Protein AF-A0A965ZBP6-F1 (afdb_monomer_lite)

Foldseek 3Di:
DPDDWKKKKWKDFPRHTDDIDMQPWDKDAQQAFTWMKIKIFIPPPDFAKKKKAKWKAAQWAAFFDPVFVKDWDAFFQDAPPNNPDTQLFIWIFGAFQTFGWGRAWFFWADFDADQAQGTKTWTDHPPHQKIKIWGQFPFAPDDHGDTDGTGDGGGTWHQGHPSPPPHTTIGIWIAGPVGTDTCCRNHPRDRDQPDFPDDPCVLPPDDDPDPPDAGDWDDDPRRITIDGDPRRDMHMDTDNDRSRIMIIIHMDGD

Structure (mmCIF, N/CA/C/O backbone):
data_AF-A0A965ZBP6-F1
#
_entry.id   AF-A0A965ZBP6-F1
#
loop_
_atom_site.group_PDB
_atom_site.id
_atom_site.type_symbol
_atom_site.label_atom_id
_atom_site.label_alt_id
_atom_site.label_comp_id
_atom_site.label_asym_id
_atom_site.label_entity_id
_atom_site.label_seq_id
_atom_site.pdbx_PDB_ins_code
_atom_site.Cartn_x
_atom_site.Cartn_y
_atom_site.Cartn_z
_atom_site.occupancy
_atom_site.B_iso_or_equiv
_atom_site.auth_seq_id
_atom_site.auth_comp_id
_atom_site.auth_asym_id
_atom_site.auth_atom_id
_atom_site.pdbx_PDB_model_num
ATOM 1 N N . MET A 1 1 ? 8.174 -2.979 -45.146 1.00 43.62 1 MET A N 1
ATOM 2 C CA . MET A 1 1 ? 7.601 -3.013 -43.786 1.00 43.62 1 MET A CA 1
ATOM 3 C C . MET A 1 1 ? 8.765 -3.275 -42.853 1.00 43.62 1 MET A C 1
ATOM 5 O O . MET A 1 1 ? 9.574 -4.114 -43.247 1.00 43.62 1 MET A O 1
ATOM 9 N N . PRO A 1 2 ? 8.932 -2.536 -41.744 1.00 53.97 2 PRO A N 1
ATOM 10 C CA . PRO A 1 2 ? 9.947 -2.898 -40.760 1.00 53.97 2 PRO A CA 1
ATOM 11 C C . PRO A 1 2 ? 9.702 -4.350 -40.337 1.00 53.97 2 PRO A C 1
ATOM 13 O O . PRO A 1 2 ? 8.554 -4.774 -40.182 1.00 53.97 2 PRO A O 1
ATOM 16 N N . GLN A 1 3 ? 10.769 -5.141 -40.320 1.00 57.81 3 GLN A N 1
ATOM 17 C CA . GLN A 1 3 ? 10.710 -6.545 -39.948 1.00 57.81 3 GLN A CA 1
ATOM 18 C C . GLN A 1 3 ? 10.501 -6.605 -38.437 1.00 57.81 3 GLN A C 1
ATOM 20 O O . GLN A 1 3 ? 11.247 -5.980 -37.693 1.00 57.81 3 GLN A O 1
ATOM 25 N N . GLN A 1 4 ? 9.443 -7.282 -38.001 1.00 67.31 4 GLN A N 1
ATOM 26 C CA . GLN A 1 4 ? 9.150 -7.446 -36.584 1.00 67.31 4 GLN A CA 1
ATOM 27 C C . GLN A 1 4 ? 10.119 -8.491 -36.024 1.00 67.31 4 GLN A C 1
ATOM 29 O O . GLN A 1 4 ? 10.132 -9.614 -36.529 1.00 67.31 4 GLN A O 1
ATOM 34 N N . PHE A 1 5 ? 10.924 -8.108 -35.033 1.00 71.62 5 PHE A N 1
ATOM 35 C CA . PHE A 1 5 ? 11.916 -8.970 -34.392 1.00 71.62 5 PHE A CA 1
ATOM 36 C C . PHE A 1 5 ? 11.605 -9.135 -32.902 1.00 71.62 5 PHE A C 1
ATOM 38 O O . PHE A 1 5 ? 10.928 -8.299 -32.299 1.00 71.62 5 PHE A O 1
ATOM 45 N N . THR A 1 6 ? 12.047 -10.241 -32.307 1.00 80.75 6 THR A N 1
ATOM 46 C CA . THR A 1 6 ? 11.854 -10.500 -30.870 1.00 80.75 6 THR A CA 1
ATOM 47 C C . THR A 1 6 ? 12.976 -9.872 -30.048 1.00 80.75 6 THR A C 1
ATOM 49 O O . THR A 1 6 ? 14.149 -10.030 -30.377 1.00 80.75 6 THR A O 1
ATOM 52 N N . ILE A 1 7 ? 12.619 -9.220 -28.939 1.00 78.69 7 ILE A N 1
ATOM 53 C CA . ILE A 1 7 ? 13.547 -8.800 -27.882 1.00 78.69 7 ILE A CA 1
ATOM 54 C C . ILE A 1 7 ? 13.440 -9.772 -26.711 1.00 78.69 7 ILE A C 1
ATOM 56 O O . ILE A 1 7 ? 12.357 -9.986 -26.176 1.00 78.69 7 ILE A O 1
ATOM 60 N N . TYR A 1 8 ? 14.567 -10.321 -26.279 1.00 82.88 8 TYR A N 1
ATOM 61 C CA . TYR A 1 8 ? 14.711 -11.033 -25.017 1.00 82.88 8 TYR A CA 1
ATOM 62 C C . TYR A 1 8 ? 15.096 -10.048 -23.917 1.00 82.88 8 TYR A C 1
ATOM 64 O O . TYR A 1 8 ? 16.043 -9.272 -24.064 1.00 82.88 8 TYR A O 1
ATOM 72 N N . ALA A 1 9 ? 14.364 -10.087 -22.810 1.00 82.75 9 ALA A N 1
ATOM 73 C CA . ALA A 1 9 ? 14.577 -9.242 -21.651 1.00 82.75 9 ALA A CA 1
ATOM 74 C C . ALA A 1 9 ? 14.965 -10.077 -20.435 1.00 82.75 9 ALA A C 1
ATOM 76 O O . ALA A 1 9 ? 14.264 -11.012 -20.070 1.00 82.75 9 ALA A O 1
ATOM 77 N N . ASP A 1 10 ? 16.047 -9.703 -19.763 1.00 82.75 10 ASP A N 1
ATOM 78 C CA . ASP A 1 10 ? 16.498 -10.338 -18.531 1.00 82.75 10 ASP A CA 1
ATOM 79 C C . ASP A 1 10 ? 16.693 -9.291 -17.445 1.00 82.75 10 ASP A C 1
ATOM 81 O O . ASP A 1 10 ? 17.405 -8.308 -17.633 1.00 82.75 10 ASP A O 1
ATOM 85 N N . LEU A 1 11 ? 16.113 -9.503 -16.274 1.00 83.25 11 LEU A N 1
ATOM 86 C CA . LEU A 1 11 ? 16.337 -8.651 -15.117 1.00 83.25 11 LEU A CA 1
ATOM 87 C C . LEU A 1 11 ? 17.316 -9.338 -14.169 1.00 83.25 11 LEU A C 1
ATOM 89 O O . LEU A 1 11 ? 17.161 -10.512 -13.828 1.00 83.25 11 LEU A O 1
ATOM 93 N N . PHE A 1 12 ? 18.298 -8.582 -13.702 1.00 80.88 12 PHE A N 1
ATOM 94 C CA . PHE A 1 12 ? 19.280 -8.998 -12.714 1.00 80.88 12 PHE A CA 1
ATOM 95 C C . PHE A 1 12 ? 19.126 -8.159 -11.448 1.00 80.88 12 PHE A C 1
ATOM 97 O O . PHE A 1 12 ? 18.835 -6.967 -11.525 1.00 80.88 12 PHE A O 1
ATOM 104 N N . MET A 1 13 ? 19.380 -8.768 -10.293 1.00 79.62 13 MET A N 1
ATOM 105 C CA . MET A 1 13 ? 19.520 -8.092 -9.004 1.00 79.62 13 MET A CA 1
ATOM 106 C C . MET A 1 13 ? 20.882 -8.454 -8.417 1.00 79.62 13 MET A C 1
ATOM 108 O O . MET A 1 13 ? 21.192 -9.638 -8.266 1.00 79.62 13 MET A O 1
ATOM 112 N N . ASP A 1 14 ? 21.705 -7.446 -8.128 1.00 75.31 14 ASP A N 1
ATOM 113 C CA . ASP A 1 14 ? 23.054 -7.601 -7.564 1.00 75.31 14 ASP A CA 1
ATOM 114 C C . ASP A 1 14 ? 23.906 -8.649 -8.318 1.00 75.31 14 ASP A C 1
ATOM 116 O O . ASP A 1 14 ? 24.617 -9.466 -7.733 1.00 75.31 14 ASP A O 1
ATOM 120 N N . GLY A 1 15 ? 23.796 -8.651 -9.653 1.00 72.56 15 GLY A N 1
ATOM 121 C CA . GLY A 1 15 ? 24.537 -9.543 -10.553 1.00 72.56 15 GLY A CA 1
ATOM 122 C C . GLY A 1 15 ? 23.927 -10.933 -10.767 1.00 72.56 15 GLY A C 1
ATOM 123 O O . GLY A 1 15 ? 24.454 -11.699 -11.571 1.00 72.56 15 GLY A O 1
ATOM 124 N N . SER A 1 16 ? 22.817 -11.266 -10.105 1.00 79.31 16 SER A N 1
ATOM 125 C CA . SER A 1 16 ? 22.112 -12.544 -10.285 1.00 79.31 16 SER A CA 1
ATOM 126 C C . SER A 1 16 ? 20.872 -12.375 -11.156 1.00 79.31 16 SER A C 1
ATOM 128 O O . SER A 1 16 ? 20.074 -11.475 -10.907 1.00 79.31 16 SER A O 1
ATOM 130 N N . LEU A 1 17 ? 20.692 -13.249 -12.151 1.00 82.94 17 LEU A N 1
ATOM 131 C CA . LEU A 1 17 ? 19.479 -13.293 -12.974 1.00 82.94 17 LEU A CA 1
ATOM 132 C C . LEU A 1 17 ? 18.265 -13.636 -12.097 1.00 82.94 17 LEU A C 1
ATOM 134 O O . LEU A 1 17 ? 18.321 -14.596 -11.327 1.00 82.94 17 LEU A O 1
ATOM 138 N N . ILE A 1 18 ? 17.183 -12.866 -12.218 1.00 86.25 18 ILE A N 1
ATOM 139 C CA . ILE A 1 18 ? 15.961 -13.031 -11.412 1.00 86.25 18 ILE A CA 1
ATOM 140 C C . ILE A 1 18 ? 14.695 -13.245 -12.247 1.00 86.25 18 ILE A C 1
ATOM 142 O O . ILE A 1 18 ? 13.797 -13.944 -11.782 1.00 86.25 18 ILE A O 1
ATOM 146 N N . VAL A 1 19 ? 14.610 -12.694 -13.459 1.00 86.75 19 VAL A N 1
ATOM 147 C CA . VAL A 1 19 ? 13.511 -12.968 -14.398 1.00 86.75 19 VAL A CA 1
ATOM 148 C C . VAL A 1 19 ? 13.999 -12.834 -15.838 1.00 86.75 19 VAL A C 1
ATOM 150 O O . VAL A 1 19 ? 14.881 -12.023 -16.108 1.00 86.75 19 VAL A O 1
ATOM 153 N N . SER A 1 20 ? 13.410 -13.625 -16.732 1.00 86.00 20 SER A N 1
ATOM 154 C CA . SER A 1 20 ? 13.601 -13.555 -18.180 1.00 86.00 20 SER A CA 1
ATOM 155 C C . SER A 1 20 ? 12.233 -13.535 -18.866 1.00 86.00 20 SER A C 1
ATOM 157 O O . SER A 1 20 ? 11.328 -14.254 -18.440 1.00 86.00 20 SER A O 1
ATOM 159 N N . ALA A 1 21 ? 12.085 -12.727 -19.908 1.00 84.94 21 ALA A N 1
ATOM 160 C CA . ALA A 1 21 ? 10.882 -12.572 -20.720 1.00 84.94 21 ALA A CA 1
ATOM 161 C C . ALA A 1 21 ? 11.261 -12.308 -22.188 1.00 84.94 21 ALA A C 1
ATOM 163 O O . ALA A 1 21 ? 12.432 -12.100 -22.507 1.00 84.94 21 ALA A O 1
ATOM 164 N N . ASP A 1 22 ? 10.276 -12.320 -23.081 1.00 80.81 22 ASP A N 1
ATOM 165 C CA . ASP A 1 22 ? 10.423 -11.892 -24.473 1.00 80.81 22 ASP A CA 1
ATOM 166 C C . ASP A 1 22 ? 9.603 -10.612 -24.745 1.00 80.81 22 ASP A C 1
ATOM 168 O O . ASP A 1 22 ? 9.123 -9.955 -23.815 1.00 80.81 22 ASP A O 1
ATOM 172 N N . SER A 1 23 ? 9.460 -10.227 -26.017 1.00 70.12 23 SER A N 1
ATOM 173 C CA . SER A 1 23 ? 8.827 -8.978 -26.469 1.00 70.12 23 SER A CA 1
ATOM 174 C C . SER A 1 23 ? 7.322 -8.870 -26.165 1.00 70.12 23 SER A C 1
ATOM 176 O O . SER A 1 23 ? 6.656 -7.977 -26.682 1.00 70.12 23 SER A O 1
ATOM 178 N N . SER A 1 24 ? 6.753 -9.751 -25.335 1.00 67.50 24 SER A N 1
ATOM 179 C CA . SER A 1 24 ? 5.371 -9.657 -24.851 1.00 67.50 24 SER A CA 1
ATOM 180 C C . SER A 1 24 ? 5.143 -8.580 -23.780 1.00 67.50 24 SER A C 1
ATOM 182 O O . SER A 1 24 ? 4.012 -8.419 -23.320 1.00 67.50 24 SER A O 1
ATOM 184 N N . GLY A 1 25 ? 6.195 -7.871 -23.352 1.00 67.88 25 GLY A N 1
ATOM 185 C CA . GLY A 1 25 ? 6.176 -7.040 -22.147 1.00 67.88 25 GLY A CA 1
ATOM 186 C C . GLY A 1 25 ? 6.173 -7.898 -20.877 1.00 67.88 25 GLY A C 1
ATOM 187 O O . GLY A 1 25 ? 5.757 -9.061 -20.894 1.00 67.88 25 GLY A O 1
ATOM 188 N N . PHE A 1 26 ? 6.665 -7.347 -19.766 1.00 73.31 26 PHE A N 1
ATOM 189 C CA . PHE A 1 26 ? 6.632 -8.046 -18.480 1.00 73.31 26 PHE A CA 1
ATOM 190 C C . PHE A 1 26 ? 6.490 -7.096 -17.291 1.00 73.31 26 PHE A C 1
ATOM 192 O O . PHE A 1 26 ? 6.974 -5.960 -17.305 1.00 73.31 26 PHE A O 1
ATOM 199 N N . ASP A 1 27 ? 5.862 -7.618 -16.239 1.00 73.19 27 ASP A N 1
ATOM 200 C CA . ASP A 1 27 ? 5.691 -6.948 -14.955 1.00 73.19 27 ASP A CA 1
ATOM 201 C C . ASP A 1 27 ? 6.543 -7.657 -13.894 1.00 73.19 27 ASP A C 1
ATOM 203 O O . ASP A 1 27 ? 6.550 -8.888 -13.791 1.00 73.19 27 ASP A O 1
ATOM 207 N N . PHE A 1 28 ? 7.265 -6.884 -13.084 1.00 74.31 28 PHE A N 1
ATOM 208 C CA . PHE A 1 28 ? 8.096 -7.391 -11.999 1.00 74.31 28 PHE A CA 1
ATOM 209 C C . PHE A 1 28 ? 7.916 -6.560 -10.725 1.00 74.31 28 PHE A C 1
ATOM 211 O O . PHE A 1 28 ? 8.104 -5.345 -10.712 1.00 74.31 28 PHE A O 1
ATOM 218 N N . GLU A 1 29 ? 7.586 -7.226 -9.620 1.00 71.62 29 GLU A N 1
ATOM 219 C CA . GLU A 1 29 ? 7.517 -6.602 -8.298 1.00 71.62 29 GLU A CA 1
ATOM 220 C C . GLU A 1 29 ? 8.894 -6.633 -7.623 1.00 71.62 29 GLU A C 1
ATOM 222 O O . GLU A 1 29 ? 9.491 -7.699 -7.430 1.00 71.62 29 GLU A O 1
ATOM 227 N N . VAL A 1 30 ? 9.396 -5.469 -7.211 1.00 73.75 30 VAL A N 1
ATOM 228 C CA . VAL A 1 30 ? 10.704 -5.353 -6.565 1.00 73.75 30 VAL A CA 1
ATOM 229 C C . VAL A 1 30 ? 10.591 -5.773 -5.103 1.00 73.75 30 VAL A C 1
ATOM 231 O O . VAL A 1 30 ? 10.247 -4.993 -4.231 1.00 73.75 30 VAL A O 1
ATOM 234 N N . LYS A 1 31 ? 10.906 -7.035 -4.800 1.00 64.19 31 LYS A N 1
ATOM 235 C CA . LYS A 1 31 ? 10.760 -7.579 -3.431 1.00 64.19 31 LYS A CA 1
ATOM 236 C C . LYS A 1 31 ? 11.893 -7.215 -2.469 1.00 64.19 31 LYS A C 1
ATOM 238 O O . LYS A 1 31 ? 11.771 -7.436 -1.262 1.00 64.19 31 LYS A O 1
ATOM 243 N N . LYS A 1 32 ? 13.024 -6.716 -2.973 1.00 66.19 32 LYS A N 1
ATOM 244 C CA . LYS A 1 32 ? 14.215 -6.384 -2.179 1.00 66.19 32 LYS A CA 1
ATOM 245 C C . LYS A 1 32 ? 14.822 -5.080 -2.674 1.00 66.19 32 LYS A C 1
ATOM 247 O O . LYS A 1 32 ? 14.844 -4.815 -3.863 1.00 66.19 32 LYS A O 1
ATOM 252 N N . THR A 1 33 ? 15.342 -4.271 -1.759 1.00 67.56 33 THR A N 1
ATOM 253 C CA . THR A 1 33 ? 16.142 -3.109 -2.147 1.00 67.56 33 THR A CA 1
ATOM 254 C C . THR A 1 33 ? 17.505 -3.624 -2.590 1.00 67.56 33 THR A C 1
ATOM 256 O O . THR A 1 33 ? 18.142 -4.363 -1.841 1.00 67.56 33 THR A O 1
ATOM 259 N N . GLY A 1 34 ? 17.938 -3.250 -3.788 1.00 66.69 34 GLY A N 1
ATOM 260 C CA . GLY A 1 34 ? 19.180 -3.727 -4.388 1.00 66.69 34 GLY A CA 1
ATOM 261 C C . GLY A 1 34 ? 19.454 -3.022 -5.710 1.00 66.69 34 GLY A C 1
ATOM 262 O O . GLY A 1 34 ? 18.680 -2.162 -6.134 1.00 66.69 34 GLY A O 1
ATOM 263 N N . THR A 1 35 ? 20.559 -3.373 -6.363 1.00 68.31 35 THR A N 1
ATOM 264 C CA . THR A 1 35 ? 20.873 -2.838 -7.693 1.00 68.31 35 THR A CA 1
ATOM 265 C C . THR A 1 35 ? 20.225 -3.711 -8.754 1.00 68.31 35 THR A C 1
ATOM 267 O O . THR A 1 35 ? 20.580 -4.882 -8.892 1.00 68.31 35 THR A O 1
ATOM 270 N N . TYR A 1 36 ? 19.310 -3.130 -9.530 1.00 74.94 36 TYR A N 1
ATOM 271 C CA . TYR A 1 36 ? 18.646 -3.808 -10.638 1.00 74.94 36 TYR A CA 1
ATOM 272 C C . TYR A 1 36 ? 19.295 -3.447 -11.980 1.00 74.94 36 TYR A C 1
ATOM 274 O O . TYR A 1 36 ? 19.655 -2.290 -12.221 1.00 74.94 36 TYR A O 1
ATOM 282 N N . ILE A 1 37 ? 19.439 -4.440 -12.859 1.00 74.00 37 ILE A N 1
ATOM 283 C CA . ILE A 1 37 ? 19.919 -4.269 -14.238 1.00 74.00 37 ILE A CA 1
ATOM 284 C C . ILE A 1 37 ? 18.954 -4.987 -15.172 1.00 74.00 37 ILE A C 1
ATOM 286 O O . ILE A 1 37 ? 18.772 -6.195 -15.047 1.00 74.00 37 ILE A O 1
ATOM 290 N N . LEU A 1 38 ? 18.376 -4.260 -16.124 1.00 76.75 38 LEU A N 1
ATOM 291 C CA . LEU A 1 38 ? 17.622 -4.844 -17.228 1.00 76.75 38 LEU A CA 1
ATOM 292 C C . LEU A 1 38 ? 18.557 -5.031 -18.424 1.00 76.75 38 LEU A C 1
ATOM 294 O O . LEU A 1 38 ? 19.136 -4.068 -18.920 1.00 76.75 38 LEU A O 1
ATOM 298 N N . ARG A 1 39 ? 18.704 -6.264 -18.887 1.00 78.31 39 ARG A N 1
ATOM 299 C CA . ARG A 1 39 ? 19.390 -6.638 -20.119 1.00 78.31 39 ARG A CA 1
ATOM 300 C C . ARG A 1 39 ? 18.357 -6.846 -21.215 1.00 78.31 39 ARG A C 1
ATOM 302 O O . ARG A 1 39 ? 17.365 -7.525 -20.986 1.00 78.31 39 ARG A O 1
ATOM 309 N N . LEU A 1 40 ? 18.617 -6.291 -22.389 1.00 76.88 40 LEU A N 1
ATOM 310 C CA . LEU A 1 40 ? 17.782 -6.438 -23.574 1.00 76.88 40 LEU A CA 1
ATOM 311 C C . LEU A 1 40 ? 18.653 -6.910 -24.725 1.00 76.88 40 LEU A C 1
ATOM 313 O O . LEU A 1 40 ? 19.739 -6.369 -24.939 1.00 76.88 40 LEU A O 1
ATOM 317 N N . GLN A 1 41 ? 18.188 -7.931 -25.426 1.00 77.25 41 GLN A N 1
ATOM 318 C CA . GLN A 1 41 ? 18.923 -8.559 -26.509 1.00 77.25 41 GLN A CA 1
ATOM 319 C C . GLN A 1 41 ? 17.941 -8.912 -27.628 1.00 77.25 41 GLN A C 1
ATOM 321 O O . GLN A 1 41 ? 17.004 -9.666 -27.364 1.00 77.25 41 GLN A O 1
ATOM 326 N N . PRO A 1 42 ? 18.115 -8.413 -28.857 1.00 75.31 42 PRO A N 1
ATOM 327 C CA . PRO A 1 42 ? 17.301 -8.877 -29.966 1.00 75.31 42 PRO A CA 1
ATOM 328 C C . PRO A 1 42 ? 17.627 -10.326 -30.332 1.00 75.31 42 PRO A C 1
ATOM 330 O O . PRO A 1 42 ? 18.626 -10.913 -29.899 1.00 75.31 42 PRO A O 1
ATOM 333 N N . GLU A 1 43 ? 16.767 -10.929 -31.141 1.00 77.81 43 GLU A N 1
ATOM 334 C CA . GLU A 1 43 ? 17.085 -12.204 -31.761 1.00 77.81 43 GLU A CA 1
ATOM 335 C C . GLU A 1 43 ? 18.361 -12.120 -32.611 1.00 77.81 43 GLU A C 1
ATOM 337 O O . GLU A 1 43 ? 18.723 -11.086 -33.166 1.00 77.81 43 GLU A O 1
ATOM 342 N N . LEU A 1 44 ? 19.071 -13.242 -32.680 1.00 74.56 44 LEU A N 1
ATOM 343 C CA . LEU A 1 44 ? 20.366 -13.321 -33.342 1.00 74.56 44 LEU A CA 1
ATOM 344 C C . LEU A 1 44 ? 20.246 -12.908 -34.822 1.00 74.56 44 LEU A C 1
ATOM 346 O O . LEU A 1 44 ? 19.403 -13.457 -35.533 1.00 74.56 44 LEU A O 1
ATOM 350 N N . LEU A 1 45 ? 21.136 -12.032 -35.305 1.00 69.25 45 LEU A N 1
ATOM 351 C CA . LEU A 1 45 ? 21.140 -11.533 -36.693 1.00 69.25 45 LEU A CA 1
ATOM 352 C C . LEU A 1 45 ? 19.963 -10.617 -37.063 1.00 69.25 45 LEU A C 1
ATOM 354 O O . LEU A 1 45 ? 19.728 -10.406 -38.258 1.00 69.25 45 LEU A O 1
ATOM 358 N N . GLN A 1 46 ? 19.228 -10.082 -36.081 1.00 70.44 46 GLN A N 1
ATOM 359 C CA . GLN A 1 46 ? 18.260 -9.010 -36.298 1.00 70.44 46 GLN A CA 1
ATOM 360 C C . GLN A 1 46 ? 18.527 -7.794 -35.402 1.00 70.44 46 GLN A C 1
ATOM 362 O O . GLN A 1 46 ? 18.627 -7.896 -34.183 1.00 70.44 46 GLN A O 1
ATOM 367 N N . GLY A 1 47 ? 18.556 -6.618 -36.030 1.00 65.38 47 GLY A N 1
ATOM 368 C CA . GLY A 1 47 ? 18.692 -5.330 -35.363 1.00 65.38 47 GLY A CA 1
ATOM 369 C C . GLY A 1 47 ? 17.523 -4.405 -35.683 1.00 65.38 47 GLY A C 1
ATOM 370 O O . GLY A 1 47 ? 16.836 -4.555 -36.698 1.00 65.38 47 GLY A O 1
ATOM 371 N N . GLY A 1 48 ? 17.322 -3.406 -34.833 1.00 65.88 48 GLY A N 1
ATOM 372 C CA . GLY A 1 48 ? 16.251 -2.435 -35.002 1.00 65.88 48 GLY A CA 1
ATOM 373 C C . GLY A 1 48 ? 16.212 -1.382 -33.905 1.00 65.88 48 GLY A C 1
ATOM 374 O O . GLY A 1 48 ? 17.106 -1.277 -33.061 1.00 65.88 48 GLY A O 1
ATOM 375 N N . GLU A 1 49 ? 15.171 -0.558 -33.951 1.00 62.56 49 GLU A N 1
ATOM 376 C CA . GLU A 1 49 ? 14.888 0.429 -32.915 1.00 62.56 49 GLU A CA 1
ATOM 377 C C . GLU A 1 49 ? 13.722 -0.054 -32.061 1.00 62.56 49 GLU A C 1
ATOM 379 O O . GLU A 1 49 ? 12.696 -0.480 -32.585 1.00 62.56 49 GLU A O 1
ATOM 384 N N . TYR A 1 50 ? 13.867 0.064 -30.747 1.00 62.94 50 TYR A N 1
ATOM 385 C CA . TYR A 1 50 ? 12.816 -0.280 -29.802 1.00 62.94 50 TYR A CA 1
ATOM 386 C C . TYR A 1 50 ? 12.704 0.782 -28.712 1.00 62.94 50 TYR A C 1
ATOM 388 O O . TYR A 1 50 ? 13.678 1.467 -28.360 1.00 62.94 50 TYR A O 1
ATOM 396 N N . THR A 1 51 ? 11.486 0.963 -28.207 1.00 64.25 51 THR A N 1
ATOM 397 C CA . THR A 1 51 ? 11.190 1.927 -27.146 1.00 64.25 51 THR A CA 1
ATOM 398 C C . THR A 1 51 ? 10.765 1.184 -25.898 1.00 64.25 51 THR A C 1
ATOM 400 O O . THR A 1 51 ? 9.709 0.571 -25.867 1.00 64.25 51 THR A O 1
ATOM 403 N N . ILE A 1 52 ? 11.554 1.310 -24.837 1.00 66.56 52 ILE A N 1
ATOM 404 C CA . ILE A 1 52 ? 11.241 0.718 -23.536 1.00 66.56 52 ILE A CA 1
ATOM 405 C C . ILE A 1 52 ? 10.547 1.769 -22.693 1.00 66.56 52 ILE A C 1
ATOM 407 O O . ILE A 1 52 ? 11.144 2.807 -22.410 1.00 66.56 52 ILE A O 1
ATOM 411 N N . GLN A 1 53 ? 9.341 1.498 -22.220 1.00 66.12 53 GLN A N 1
ATOM 412 C CA . GLN A 1 53 ? 8.691 2.307 -21.201 1.00 66.12 53 GLN A CA 1
ATOM 413 C C . GLN A 1 53 ? 8.815 1.639 -19.835 1.00 66.12 53 GLN A C 1
ATOM 415 O O . GLN A 1 53 ? 8.355 0.516 -19.647 1.00 66.12 53 GLN A O 1
ATOM 420 N N . ILE A 1 54 ? 9.398 2.364 -18.877 1.00 68.00 54 ILE A N 1
ATOM 421 C CA . ILE A 1 54 ? 9.475 1.961 -17.469 1.00 68.00 54 ILE A CA 1
ATOM 422 C C . ILE A 1 54 ? 8.480 2.784 -16.652 1.00 68.00 54 ILE A C 1
ATOM 424 O O . ILE A 1 54 ? 8.585 4.015 -16.576 1.00 68.00 54 ILE A O 1
ATOM 428 N N . THR A 1 55 ? 7.543 2.094 -16.004 1.00 63.62 55 THR A N 1
ATOM 429 C CA . THR A 1 55 ? 6.578 2.709 -15.082 1.00 63.62 55 THR A CA 1
ATOM 430 C C . THR A 1 55 ? 6.804 2.190 -13.667 1.00 63.62 55 THR A C 1
ATOM 432 O O . THR A 1 55 ? 6.991 0.991 -13.479 1.00 63.62 55 THR A O 1
ATOM 435 N N . ILE A 1 56 ? 6.782 3.109 -12.697 1.00 65.69 56 ILE A N 1
ATOM 436 C CA . ILE A 1 56 ? 6.776 2.821 -11.259 1.00 65.69 56 ILE A CA 1
ATOM 437 C C . ILE A 1 56 ? 5.440 3.291 -10.700 1.00 65.69 56 ILE A C 1
ATOM 439 O O . ILE A 1 56 ? 4.958 4.357 -11.088 1.00 65.69 56 ILE A O 1
ATOM 443 N N . GLY A 1 57 ? 4.856 2.544 -9.772 1.00 65.31 57 GLY A N 1
ATOM 444 C CA . GLY A 1 57 ? 3.682 3.000 -9.042 1.00 65.31 57 GLY A CA 1
ATOM 445 C C . GLY A 1 57 ? 3.516 2.322 -7.682 1.00 65.31 57 GLY A C 1
ATOM 446 O O . GLY A 1 57 ? 4.422 1.632 -7.214 1.00 65.31 57 GLY A O 1
ATOM 447 N N . PRO A 1 58 ? 2.331 2.471 -7.067 1.00 75.00 58 PRO A N 1
ATOM 448 C CA . PRO A 1 58 ? 2.020 1.826 -5.799 1.00 75.00 58 PRO A CA 1
ATOM 449 C C . PRO A 1 58 ? 1.788 0.322 -5.976 1.00 75.00 58 PRO A C 1
ATOM 451 O O . PRO A 1 58 ? 1.030 -0.089 -6.856 1.00 75.00 58 PRO A O 1
ATOM 454 N N . SER A 1 59 ? 2.409 -0.497 -5.126 1.00 80.31 59 SER A N 1
ATOM 455 C CA . SER A 1 59 ? 2.188 -1.952 -5.064 1.00 80.31 59 SER A CA 1
ATOM 456 C C . SER A 1 59 ? 0.923 -2.340 -4.287 1.00 80.31 59 SER A C 1
ATOM 458 O O . SER A 1 59 ? 0.460 -3.476 -4.381 1.00 80.31 59 SER A O 1
ATOM 460 N N . LEU A 1 60 ? 0.325 -1.402 -3.545 1.00 87.19 60 LEU A N 1
ATOM 461 C CA . LEU A 1 60 ? -0.919 -1.586 -2.803 1.00 87.19 60 LEU A CA 1
ATOM 462 C C . LEU A 1 60 ? -2.013 -0.652 -3.319 1.00 87.19 60 LEU A C 1
ATOM 464 O O . LEU A 1 60 ? -1.782 0.488 -3.729 1.00 87.19 60 LEU A O 1
ATOM 468 N N . ARG A 1 61 ? -3.262 -1.103 -3.204 1.00 89.75 61 ARG A N 1
ATOM 469 C CA . ARG A 1 61 ? -4.421 -0.220 -3.320 1.00 89.75 61 ARG A CA 1
ATOM 470 C C . ARG A 1 61 ? -4.393 0.805 -2.187 1.00 89.75 61 ARG A C 1
ATOM 472 O O . ARG A 1 61 ? -4.087 0.480 -1.040 1.00 89.75 61 ARG A O 1
ATOM 479 N N . PHE A 1 62 ? -4.782 2.037 -2.507 1.00 93.56 62 PHE A N 1
ATOM 480 C CA . PHE A 1 62 ? -4.910 3.092 -1.510 1.00 93.56 62 PHE A CA 1
ATOM 481 C C . PHE A 1 62 ? -5.886 2.667 -0.384 1.00 93.56 62 PHE A C 1
ATOM 483 O O . PHE A 1 62 ? -7.016 2.272 -0.686 1.00 93.56 62 PHE A O 1
ATOM 490 N N . PRO A 1 63 ? -5.484 2.728 0.902 1.00 96.06 63 PRO A N 1
ATOM 491 C CA . PRO A 1 63 ? -6.166 2.023 1.995 1.00 96.06 63 PRO A CA 1
ATOM 492 C C . PRO A 1 63 ? -7.353 2.798 2.591 1.00 96.06 63 PRO A C 1
ATOM 494 O O . PRO A 1 63 ? -7.863 2.444 3.653 1.00 96.06 63 PRO A O 1
ATOM 497 N N . VAL A 1 64 ? -7.812 3.861 1.929 1.00 96.00 64 VAL A N 1
ATOM 498 C CA . VAL A 1 64 ? -8.998 4.629 2.326 1.00 96.00 64 VAL A CA 1
ATOM 499 C C . VAL A 1 64 ? -9.909 4.792 1.121 1.00 96.00 64 VAL A C 1
ATOM 501 O O . VAL A 1 64 ? -9.450 5.082 0.017 1.00 96.00 64 VAL A O 1
ATOM 504 N N . SER A 1 65 ? -11.211 4.602 1.322 1.00 91.81 65 SER A N 1
ATOM 505 C CA . SER A 1 65 ? -12.171 4.695 0.223 1.00 91.81 65 SER A CA 1
ATOM 506 C C . SER A 1 65 ? -12.209 6.096 -0.407 1.00 91.81 65 SER A C 1
ATOM 508 O O . SER A 1 65 ? -12.093 7.111 0.285 1.00 91.81 65 SER A O 1
ATOM 510 N N . ALA A 1 66 ? -12.445 6.153 -1.721 1.00 82.62 66 ALA A N 1
ATOM 511 C CA . ALA A 1 66 ? -12.458 7.396 -2.494 1.00 82.62 66 ALA A CA 1
ATOM 512 C C . ALA A 1 66 ? -13.511 8.418 -2.020 1.00 82.62 66 ALA A C 1
ATOM 514 O O . ALA A 1 66 ? -13.304 9.621 -2.172 1.00 82.62 66 ALA A O 1
ATOM 515 N N . SER A 1 67 ? -14.612 7.970 -1.404 1.00 78.00 67 SER A N 1
ATOM 516 C CA . SER A 1 67 ? -15.647 8.866 -0.862 1.00 78.00 67 SER A CA 1
ATOM 517 C C . SER A 1 67 ? -15.192 9.646 0.375 1.00 78.00 67 SER A C 1
ATOM 519 O O . SER A 1 67 ? -15.836 10.618 0.759 1.00 78.00 67 SER A O 1
ATOM 521 N N . GLY A 1 68 ? -14.075 9.250 0.993 1.00 70.81 68 GLY A N 1
ATOM 522 C CA . GLY A 1 68 ? -13.547 9.879 2.200 1.00 70.81 68 GLY A CA 1
ATOM 523 C C . GLY A 1 68 ? -12.780 11.179 1.969 1.00 70.81 68 GLY A C 1
ATOM 524 O O . GLY A 1 68 ? -12.350 11.782 2.948 1.00 70.81 68 GLY A O 1
ATOM 525 N N . HIS A 1 69 ? -12.560 11.596 0.712 1.00 81.19 69 HIS A N 1
ATOM 526 C CA . HIS A 1 69 ? -11.688 12.731 0.363 1.00 81.19 69 HIS A CA 1
ATOM 527 C C . HIS A 1 69 ? -10.333 12.678 1.090 1.00 81.19 69 HIS A C 1
ATOM 529 O O . HIS A 1 69 ? -9.849 13.674 1.630 1.00 81.19 69 HIS A O 1
ATOM 535 N N . ALA A 1 70 ? -9.754 11.477 1.144 1.00 88.38 70 ALA A N 1
ATOM 536 C CA . ALA A 1 70 ? -8.599 11.188 1.973 1.00 88.38 70 ALA A CA 1
ATOM 537 C C . ALA A 1 70 ? -7.374 12.032 1.602 1.00 88.38 70 ALA A C 1
ATOM 539 O O . ALA A 1 70 ? -7.042 12.206 0.427 1.00 88.38 70 ALA A O 1
ATOM 540 N N . LYS A 1 71 ? -6.670 12.513 2.629 1.00 92.06 71 LYS A N 1
ATOM 541 C CA . LYS A 1 71 ? -5.452 13.312 2.485 1.00 92.06 71 LYS A CA 1
ATOM 542 C C . LYS A 1 71 ? -4.348 12.764 3.379 1.00 92.06 71 LYS A C 1
ATOM 544 O O . LYS A 1 71 ? -4.498 12.732 4.597 1.00 92.06 71 LYS A O 1
ATOM 549 N N . ILE A 1 72 ? -3.222 12.388 2.778 1.00 92.62 72 ILE A N 1
ATOM 550 C CA . ILE A 1 72 ? -2.004 12.072 3.532 1.00 92.62 72 ILE A CA 1
ATOM 551 C C . ILE A 1 72 ? -1.484 13.372 4.158 1.00 92.62 72 ILE A C 1
ATOM 553 O O . ILE A 1 72 ? -1.341 14.378 3.456 1.00 92.62 72 ILE A O 1
ATOM 557 N N . GLY A 1 73 ? -1.242 13.366 5.468 1.00 91.25 73 GLY A N 1
ATOM 558 C CA . GLY A 1 73 ? -0.788 14.558 6.191 1.00 91.25 73 GLY A CA 1
ATOM 559 C C . GLY A 1 73 ? 0.202 14.318 7.328 1.00 91.25 73 GLY A C 1
ATOM 560 O O . GLY A 1 73 ? 0.800 15.290 7.771 1.00 91.25 73 GLY A O 1
ATOM 561 N N . GLY A 1 74 ? 0.378 13.076 7.787 1.00 90.88 74 GLY A N 1
ATOM 562 C CA . GLY A 1 74 ? 1.461 12.693 8.695 1.00 90.88 74 GLY A CA 1
ATOM 563 C C . GLY A 1 74 ? 2.390 11.716 7.992 1.00 90.88 74 GLY A C 1
ATOM 564 O O . GLY A 1 74 ? 1.914 10.732 7.423 1.00 90.88 74 GLY A O 1
ATOM 565 N N . PHE A 1 75 ? 3.688 11.988 8.005 1.00 92.81 75 PHE A N 1
ATOM 566 C CA . PHE A 1 75 ? 4.677 11.266 7.204 1.00 92.81 75 PHE A CA 1
ATOM 567 C C . PHE A 1 75 ? 5.641 10.452 8.057 1.00 92.81 75 PHE A C 1
ATOM 569 O O . PHE A 1 75 ? 5.802 10.688 9.257 1.00 92.81 75 PHE A O 1
ATOM 576 N N . TRP A 1 76 ? 6.260 9.465 7.420 1.00 90.12 76 TRP A N 1
ATOM 577 C CA . TRP A 1 76 ? 7.265 8.607 8.025 1.00 90.12 76 TRP A CA 1
ATOM 578 C C . TRP A 1 76 ? 8.387 9.419 8.688 1.00 90.12 76 TRP A C 1
ATOM 580 O O . TRP A 1 76 ? 8.851 10.424 8.150 1.00 90.12 76 TRP A O 1
ATOM 590 N N . GLY A 1 77 ? 8.836 8.975 9.864 1.00 89.56 77 GLY A N 1
ATOM 591 C CA . GLY A 1 77 ? 9.969 9.569 10.578 1.00 89.56 77 GLY A CA 1
ATOM 592 C C . GLY A 1 77 ? 9.677 10.893 11.295 1.00 89.56 77 GLY A C 1
ATOM 593 O O . GLY A 1 77 ? 10.525 11.356 12.058 1.00 89.56 77 GLY A O 1
ATOM 594 N N . GLU A 1 78 ? 8.492 11.487 11.122 1.00 91.19 78 GLU A N 1
ATOM 595 C CA . GLU A 1 78 ? 8.086 12.678 11.876 1.00 91.19 78 GLU A CA 1
ATOM 596 C C . GLU A 1 78 ? 8.089 12.415 13.388 1.00 91.19 78 GLU A C 1
ATOM 598 O O . GLU A 1 78 ? 7.692 11.343 13.854 1.00 91.19 78 GLU A O 1
ATOM 603 N N . GLY A 1 79 ? 8.513 13.410 14.169 1.00 86.75 79 GLY A N 1
ATOM 604 C CA . GLY A 1 79 ? 8.522 13.333 15.627 1.00 86.75 79 GLY A CA 1
ATOM 605 C C . GLY A 1 79 ? 7.111 13.224 16.204 1.00 86.75 79 GLY A C 1
ATOM 606 O O . GLY A 1 79 ? 6.188 13.922 15.781 1.00 86.75 79 GLY A O 1
ATOM 607 N N . ARG A 1 80 ? 6.931 12.356 17.199 1.00 85.06 80 ARG A N 1
ATOM 608 C CA . ARG A 1 80 ? 5.650 12.133 17.878 1.00 85.06 80 ARG A CA 1
ATOM 609 C C . ARG A 1 80 ? 5.825 12.123 19.386 1.00 85.06 80 ARG A C 1
ATOM 611 O O . ARG A 1 80 ? 6.909 11.828 19.884 1.00 85.06 80 ARG A O 1
ATOM 618 N N . ASP A 1 81 ? 4.734 12.425 20.089 1.00 81.06 81 ASP A N 1
ATOM 619 C CA . ASP A 1 81 ? 4.670 12.462 21.552 1.00 81.06 81 ASP A CA 1
ATOM 620 C C . ASP A 1 81 ? 5.844 13.277 22.132 1.00 81.06 81 ASP A C 1
ATOM 622 O O . ASP A 1 81 ? 6.682 12.755 22.863 1.00 81.06 81 ASP A O 1
ATOM 626 N N . ASP A 1 82 ? 5.936 14.545 21.716 1.00 82.88 82 ASP A N 1
ATOM 627 C CA . ASP A 1 82 ? 7.026 15.473 22.063 1.00 82.88 82 ASP A CA 1
ATOM 628 C C . ASP A 1 82 ? 8.424 14.964 21.650 1.00 82.88 82 ASP A C 1
ATOM 630 O O . ASP A 1 82 ? 9.402 15.023 22.391 1.00 82.88 82 ASP A O 1
ATOM 634 N N . ASN A 1 83 ? 8.497 14.406 20.435 1.00 84.19 83 ASN A N 1
ATOM 635 C CA . ASN A 1 83 ? 9.702 13.846 19.815 1.00 84.19 83 ASN A CA 1
ATOM 636 C C . ASN A 1 83 ? 10.317 12.637 20.554 1.00 84.19 83 ASN A C 1
ATOM 638 O O . ASN A 1 83 ? 11.464 12.269 20.300 1.00 84.19 83 ASN A O 1
ATOM 642 N N . SER A 1 84 ? 9.555 11.993 21.444 1.00 84.00 84 SER A N 1
ATOM 643 C CA . SER A 1 84 ? 9.982 10.784 22.163 1.00 84.00 84 SER A CA 1
ATOM 644 C C . SER A 1 84 ? 9.928 9.512 21.312 1.00 84.00 84 SER A C 1
ATOM 646 O O . SER A 1 84 ? 10.580 8.521 21.642 1.00 84.00 84 SER A O 1
ATOM 648 N N . ARG A 1 85 ? 9.180 9.532 20.203 1.00 87.75 85 ARG A N 1
ATOM 649 C CA . ARG A 1 85 ? 9.140 8.451 19.210 1.00 87.75 85 ARG A CA 1
ATOM 650 C C . ARG A 1 85 ? 9.098 9.012 17.791 1.00 87.75 85 ARG A C 1
ATOM 652 O O . ARG A 1 85 ? 8.656 10.141 17.578 1.00 87.75 85 ARG A O 1
ATOM 659 N N . GLN A 1 86 ? 9.495 8.192 16.826 1.00 90.94 86 GLN A N 1
ATOM 660 C CA . GLN A 1 86 ? 9.319 8.484 15.404 1.00 90.94 86 GLN A CA 1
ATOM 661 C C . GLN A 1 86 ? 8.009 7.888 14.885 1.00 90.94 86 GLN A C 1
ATOM 663 O O . GLN A 1 86 ? 7.477 6.918 15.433 1.00 90.94 86 GLN A O 1
ATOM 668 N N . HIS A 1 87 ? 7.455 8.502 13.847 1.00 93.94 87 HIS A N 1
ATOM 669 C CA . HIS A 1 87 ? 6.255 8.023 13.187 1.00 93.94 87 HIS A CA 1
ATOM 670 C C . HIS A 1 87 ? 6.561 6.832 12.266 1.00 93.94 87 HIS A C 1
ATOM 672 O O . HIS A 1 87 ? 7.193 6.992 11.226 1.00 93.94 87 HIS A O 1
ATOM 678 N N . GLU A 1 88 ? 6.084 5.646 12.645 1.00 94.44 88 GLU A N 1
ATOM 679 C CA . GLU A 1 88 ? 6.284 4.384 11.916 1.00 94.44 88 GLU A CA 1
ATOM 680 C C . GLU A 1 88 ? 5.168 4.090 10.894 1.00 94.44 88 GLU A C 1
ATOM 682 O O . GLU A 1 88 ? 4.688 2.964 10.764 1.00 94.44 88 GLU A O 1
ATOM 687 N N . GLY A 1 89 ? 4.716 5.113 10.173 1.00 95.06 89 GLY A N 1
ATOM 688 C CA . GLY A 1 89 ? 3.663 4.959 9.178 1.00 95.06 89 GLY A CA 1
ATOM 689 C C . GLY A 1 89 ? 3.344 6.258 8.456 1.00 95.06 89 GLY A C 1
ATOM 690 O O . GLY A 1 89 ? 4.137 7.200 8.454 1.00 95.06 89 GLY A O 1
ATOM 691 N N . ILE A 1 90 ? 2.159 6.303 7.857 1.00 96.44 90 ILE A N 1
ATOM 692 C CA . ILE A 1 90 ? 1.546 7.522 7.331 1.00 96.44 90 ILE A CA 1
ATOM 693 C C . ILE A 1 90 ? 0.166 7.721 7.953 1.00 96.44 90 ILE A C 1
ATOM 695 O O . ILE A 1 90 ? -0.560 6.757 8.194 1.00 96.44 90 ILE A O 1
ATOM 699 N N . ASP A 1 91 ? -0.217 8.979 8.144 1.00 97.44 91 ASP A N 1
ATOM 700 C CA . ASP A 1 91 ? -1.557 9.340 8.593 1.00 97.44 91 ASP A CA 1
ATOM 701 C C . ASP A 1 91 ? -2.373 9.860 7.416 1.00 97.44 91 ASP A C 1
ATOM 703 O O . ASP A 1 91 ? -2.012 10.848 6.760 1.00 97.44 91 ASP A O 1
ATOM 707 N N . ILE A 1 92 ? -3.492 9.187 7.169 1.00 97.00 92 ILE A N 1
ATOM 708 C CA . ILE A 1 92 ? -4.427 9.482 6.090 1.00 97.00 92 ILE A CA 1
ATOM 709 C C . ILE A 1 92 ? -5.704 10.039 6.715 1.00 97.00 92 ILE A C 1
ATOM 711 O O . ILE A 1 92 ? -6.545 9.301 7.230 1.00 97.00 92 ILE A O 1
ATOM 715 N N . PHE A 1 93 ? -5.839 11.361 6.687 1.00 97.00 93 PHE A N 1
ATOM 716 C CA . PHE A 1 93 ? -6.984 12.070 7.245 1.00 97.00 93 PHE A CA 1
ATOM 717 C C . PHE A 1 93 ? -8.227 11.840 6.391 1.00 97.00 93 PHE A C 1
ATOM 719 O O . PHE A 1 93 ? -8.189 12.027 5.173 1.00 97.00 93 PHE A O 1
ATOM 726 N N . ALA A 1 94 ? -9.324 11.460 7.043 1.00 96.62 94 ALA A N 1
ATOM 727 C CA . ALA A 1 94 ? -10.639 11.265 6.440 1.00 96.62 94 ALA A CA 1
ATOM 728 C C . ALA A 1 94 ? -11.728 11.383 7.525 1.00 96.62 94 ALA A C 1
ATOM 730 O O . ALA A 1 94 ? -11.432 11.168 8.703 1.00 96.62 94 ALA A O 1
ATOM 731 N N . PRO A 1 95 ? -12.990 11.700 7.177 1.00 97.19 95 PRO A N 1
ATOM 732 C CA . PRO A 1 95 ? -14.076 11.760 8.152 1.00 97.19 95 PRO A CA 1
ATOM 733 C C . PRO A 1 95 ? -14.210 10.463 8.963 1.00 97.19 95 PRO A C 1
ATOM 735 O O . PRO A 1 95 ? -14.065 9.361 8.428 1.00 97.19 95 PRO A O 1
ATOM 738 N N . LYS A 1 96 ? -14.545 10.588 10.250 1.00 97.19 96 LYS A N 1
ATOM 739 C CA . LYS A 1 96 ? -14.880 9.440 11.104 1.00 97.19 96 LYS A CA 1
ATOM 740 C C . LYS A 1 96 ? -16.004 8.614 10.461 1.00 97.19 96 LYS A C 1
ATOM 742 O O . LYS A 1 96 ? -16.962 9.178 9.940 1.00 97.19 96 LYS A O 1
ATOM 747 N N . GLY A 1 97 ? -15.880 7.290 10.490 1.00 97.44 97 GLY A N 1
ATOM 748 C CA . GLY A 1 97 ? -16.788 6.361 9.816 1.00 97.44 97 GLY A CA 1
ATOM 749 C C . GLY A 1 97 ? -16.413 6.044 8.364 1.00 97.44 97 GLY A C 1
ATOM 750 O O . GLY A 1 97 ? -17.026 5.162 7.772 1.00 97.44 97 GLY A O 1
ATOM 751 N N . THR A 1 98 ? -15.412 6.714 7.779 1.00 98.25 98 THR A N 1
ATOM 752 C CA . THR A 1 98 ? -14.942 6.393 6.420 1.00 98.25 98 THR A CA 1
ATOM 753 C C . THR A 1 98 ? -14.390 4.961 6.369 1.00 98.25 98 THR A C 1
ATOM 755 O O . THR A 1 98 ? -13.623 4.593 7.261 1.00 98.25 98 THR A O 1
ATOM 758 N N . PRO A 1 99 ? -14.708 4.153 5.340 1.00 98.56 99 PRO A N 1
ATOM 759 C CA . PRO A 1 99 ? -14.146 2.812 5.203 1.00 98.56 99 PRO A CA 1
ATOM 760 C C . PRO A 1 99 ? -12.618 2.818 5.023 1.00 98.56 99 PRO A C 1
ATOM 762 O O . PRO A 1 99 ? -12.095 3.437 4.087 1.00 98.56 99 PRO A O 1
ATOM 765 N N . ALA A 1 100 ? -11.923 2.088 5.897 1.00 98.50 100 ALA A N 1
ATOM 766 C CA . ALA A 1 100 ? -10.539 1.662 5.714 1.00 98.50 100 ALA A CA 1
ATOM 767 C C . ALA A 1 100 ? -10.531 0.354 4.912 1.00 98.50 100 ALA A C 1
ATOM 769 O O . ALA A 1 100 ? -11.264 -0.585 5.238 1.00 98.50 100 ALA A O 1
ATOM 770 N N . LEU A 1 101 ? -9.731 0.305 3.852 1.00 98.50 101 LEU A N 1
ATOM 771 C CA . LEU A 1 101 ? -9.760 -0.755 2.849 1.00 98.50 101 LEU A CA 1
ATOM 772 C C . LEU A 1 101 ? -8.504 -1.621 2.915 1.00 98.50 101 LEU A C 1
ATOM 774 O O . LEU A 1 101 ? -7.407 -1.103 3.110 1.00 98.50 101 LEU A O 1
ATOM 778 N N . ALA A 1 102 ? -8.649 -2.921 2.670 1.00 98.44 102 ALA A N 1
ATOM 779 C CA . ALA A 1 102 ? -7.525 -3.824 2.480 1.00 98.44 102 ALA A CA 1
ATOM 780 C C . ALA A 1 102 ? -6.676 -3.371 1.278 1.00 98.44 102 ALA A C 1
ATOM 782 O O . ALA A 1 102 ? -7.180 -3.268 0.156 1.00 98.44 102 ALA A O 1
ATOM 783 N N . GLY A 1 103 ? -5.387 -3.108 1.506 1.00 95.62 103 GLY A N 1
ATOM 784 C CA . GLY A 1 103 ? -4.455 -2.666 0.463 1.00 95.62 103 GLY A CA 1
ATOM 785 C C . GLY A 1 103 ? -4.095 -3.744 -0.568 1.00 95.62 103 GLY A C 1
ATOM 786 O O . GLY A 1 103 ? -3.666 -3.411 -1.667 1.00 95.62 103 GLY A O 1
ATOM 787 N N . ALA A 1 104 ? -4.291 -5.023 -0.247 1.00 95.50 104 ALA A N 1
ATOM 788 C CA . ALA A 1 104 ? -3.996 -6.158 -1.121 1.00 95.50 104 ALA A CA 1
ATOM 789 C C . ALA A 1 104 ? -4.888 -7.359 -0.774 1.00 95.50 104 ALA A C 1
ATOM 791 O O . ALA A 1 104 ? -5.563 -7.354 0.257 1.00 95.50 104 ALA A O 1
ATOM 792 N N . ASP A 1 105 ? -4.857 -8.394 -1.609 1.00 97.38 105 ASP A N 1
ATOM 793 C CA . ASP A 1 105 ? -5.409 -9.704 -1.264 1.00 97.38 105 ASP A CA 1
ATOM 794 C C . ASP A 1 105 ? -4.575 -10.330 -0.138 1.00 97.38 105 ASP A C 1
ATOM 796 O O . ASP A 1 105 ? -3.344 -10.232 -0.126 1.00 97.38 105 ASP A O 1
ATOM 800 N N . GLY A 1 106 ? -5.226 -10.952 0.844 1.00 98.12 106 GLY A N 1
ATOM 801 C CA . GLY A 1 106 ? -4.510 -11.458 2.009 1.00 98.12 106 GLY A CA 1
ATOM 802 C C . GLY A 1 106 ? -5.376 -12.078 3.089 1.00 98.12 106 GLY A C 1
ATOM 803 O O . GLY A 1 106 ? -6.565 -12.344 2.923 1.00 98.12 106 GLY A O 1
ATOM 804 N N . THR A 1 107 ? -4.742 -12.312 4.236 1.00 98.75 107 THR A N 1
ATOM 805 C CA . THR A 1 107 ? -5.386 -12.861 5.434 1.00 98.75 107 THR A CA 1
ATOM 806 C C . THR A 1 107 ? -5.206 -11.915 6.614 1.00 98.75 107 THR A C 1
ATOM 808 O O . THR A 1 107 ? -4.096 -11.464 6.899 1.00 98.75 107 THR A O 1
ATOM 811 N N . VAL A 1 108 ? -6.287 -11.631 7.333 1.00 98.81 108 VAL A N 1
ATOM 812 C CA . VAL A 1 108 ? -6.261 -10.869 8.585 1.00 98.81 108 VAL A CA 1
ATOM 813 C C . VAL A 1 10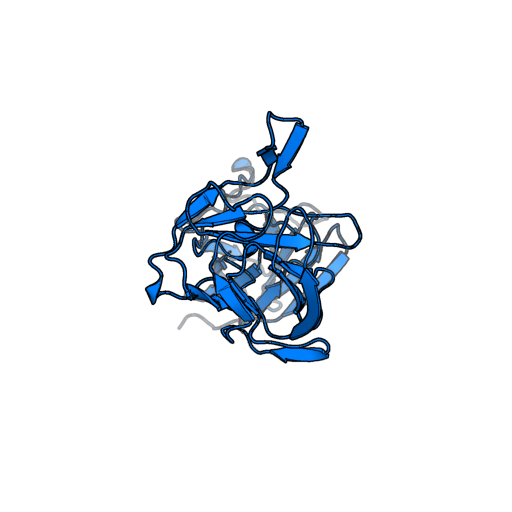8 ? -5.527 -11.684 9.648 1.00 98.81 108 VAL A C 1
ATOM 815 O O . VAL A 1 108 ? -5.928 -12.798 9.983 1.00 98.81 108 VAL A O 1
ATOM 818 N N . THR A 1 109 ? -4.434 -11.141 10.179 1.00 98.50 109 THR A N 1
ATOM 819 C CA . THR A 1 109 ? -3.567 -11.825 11.152 1.00 98.50 109 THR A CA 1
ATOM 820 C C . THR A 1 109 ? -3.811 -11.380 12.586 1.00 98.50 109 THR A C 1
ATOM 822 O O . THR A 1 109 ? -3.531 -12.144 13.509 1.00 98.50 109 THR A O 1
ATOM 825 N N . ASN A 1 110 ? -4.339 -10.172 12.791 1.00 98.50 110 ASN A N 1
ATOM 826 C CA . ASN A 1 110 ? -4.734 -9.697 14.109 1.00 98.50 110 ASN A CA 1
ATOM 827 C C . ASN A 1 110 ? -5.859 -8.658 14.019 1.00 98.50 110 ASN A C 1
ATOM 829 O O . ASN A 1 110 ? -5.816 -7.756 13.191 1.00 98.50 110 ASN A O 1
ATOM 833 N N . VAL A 1 111 ? -6.827 -8.766 14.918 1.00 98.75 111 VAL A N 1
ATOM 834 C CA . VAL A 1 111 ? -7.863 -7.781 15.214 1.00 98.75 111 VAL A CA 1
ATOM 835 C C . VAL A 1 111 ? -7.835 -7.612 16.723 1.00 98.75 111 VAL A C 1
ATOM 837 O O . VAL A 1 111 ? -8.006 -8.591 17.455 1.00 98.75 111 VAL A O 1
ATOM 840 N N . GLY A 1 112 ? -7.544 -6.406 17.194 1.00 98.25 112 GLY A N 1
ATOM 841 C CA . GLY A 1 112 ? -7.311 -6.184 18.616 1.00 98.25 112 GLY A CA 1
ATOM 842 C C . GLY A 1 112 ? -7.303 -4.718 19.011 1.00 98.25 112 GLY A C 1
ATOM 843 O O . GLY A 1 112 ? -7.603 -3.839 18.208 1.00 98.25 112 GLY A O 1
ATOM 844 N N . GLU A 1 113 ? -6.950 -4.459 20.262 1.00 98.31 113 GLU A N 1
ATOM 845 C CA . GLU A 1 113 ? -6.846 -3.111 20.805 1.00 98.31 113 GLU A CA 1
ATOM 846 C C . GLU A 1 113 ? -5.492 -2.931 21.491 1.00 98.31 113 GLU A C 1
ATOM 848 O O . GLU A 1 113 ? -5.019 -3.824 22.198 1.00 98.31 113 GLU A O 1
ATOM 853 N N . ASN A 1 114 ? -4.846 -1.784 21.287 1.00 97.00 114 ASN A N 1
ATOM 854 C CA . ASN A 1 114 ? -3.641 -1.420 22.023 1.00 97.00 114 ASN A CA 1
ATOM 855 C C . ASN A 1 114 ? -3.626 0.072 22.391 1.00 97.00 114 ASN A C 1
ATOM 857 O O . ASN A 1 114 ? -4.371 0.882 21.845 1.00 97.00 114 ASN A O 1
ATOM 861 N N . LYS A 1 115 ? -2.752 0.453 23.331 1.00 95.00 115 LYS A N 1
ATOM 862 C CA . LYS A 1 115 ? -2.713 1.815 23.890 1.00 95.00 115 LYS A CA 1
ATOM 863 C C . LYS A 1 115 ? -2.439 2.903 22.842 1.00 95.00 115 LYS A C 1
ATOM 865 O O . LYS A 1 115 ? -2.981 4.000 22.962 1.00 95.00 115 LYS A O 1
ATOM 870 N N . LEU A 1 116 ? -1.569 2.631 21.869 1.00 94.94 116 LEU A N 1
ATOM 871 C CA . LEU A 1 116 ? -1.156 3.622 20.875 1.00 94.94 116 LEU A CA 1
ATOM 872 C C . LEU A 1 116 ? -2.160 3.669 19.724 1.00 94.94 116 LEU A C 1
ATOM 874 O O . LEU A 1 116 ? -2.808 4.688 19.525 1.00 94.94 116 LEU A O 1
ATOM 878 N N . GLY A 1 117 ? -2.340 2.553 19.024 1.00 96.56 117 GLY A N 1
ATOM 879 C CA . GLY A 1 117 ? -3.215 2.438 17.862 1.00 96.56 117 GLY A CA 1
ATOM 880 C C . GLY A 1 117 ? -4.708 2.402 18.175 1.00 96.56 117 GLY A C 1
ATOM 881 O O . GLY A 1 117 ? -5.496 2.554 17.253 1.00 96.56 117 GLY A O 1
ATOM 882 N N . GLY A 1 118 ? -5.126 2.210 19.428 1.00 98.50 118 GLY A N 1
ATOM 883 C CA . GLY A 1 118 ? -6.539 2.005 19.748 1.00 98.50 118 GLY A CA 1
ATOM 884 C C . GLY A 1 118 ? -7.034 0.703 19.136 1.00 98.50 118 GLY A C 1
ATOM 885 O O . GLY A 1 118 ? -6.373 -0.322 19.297 1.00 98.50 118 GLY A O 1
ATOM 886 N N . LEU A 1 119 ? -8.157 0.740 18.419 1.00 98.81 119 LEU A N 1
ATOM 887 C CA . LEU A 1 119 ? -8.648 -0.409 17.658 1.00 98.81 119 LEU A CA 1
ATOM 888 C C . LEU A 1 119 ? -7.825 -0.581 16.381 1.00 98.81 119 LEU A C 1
ATOM 890 O O . LEU A 1 119 ? -7.712 0.342 15.568 1.00 98.81 119 LEU A O 1
ATOM 894 N N . VAL A 1 120 ? -7.267 -1.778 16.207 1.00 98.81 120 VAL A N 1
ATOM 895 C CA . VAL A 1 120 ? -6.297 -2.069 15.151 1.00 98.81 120 VAL A CA 1
ATOM 896 C C . VAL A 1 120 ? -6.616 -3.326 14.360 1.00 98.81 120 VAL A C 1
ATOM 898 O O . VAL A 1 120 ? -7.183 -4.285 14.885 1.00 98.81 120 VAL A O 1
ATOM 901 N N . VAL A 1 121 ? -6.201 -3.348 13.100 1.00 98.88 121 VAL A N 1
ATOM 902 C CA . VAL A 1 121 ? -6.187 -4.551 12.265 1.00 98.88 121 VAL A CA 1
ATOM 903 C C . VAL A 1 121 ? -4.785 -4.736 11.696 1.00 98.88 121 VAL A C 1
ATOM 905 O O . VAL A 1 121 ? -4.184 -3.788 11.198 1.00 98.88 121 VAL A O 1
ATOM 908 N N . PHE A 1 122 ? -4.277 -5.964 11.739 1.00 98.69 122 PHE A N 1
ATOM 909 C CA . PHE A 1 122 ? -3.159 -6.410 10.919 1.00 98.69 122 PHE A CA 1
ATOM 910 C C . PHE A 1 122 ? -3.645 -7.405 9.873 1.00 98.69 122 PHE A C 1
ATOM 912 O O . PHE A 1 122 ? -4.410 -8.323 10.180 1.00 98.69 122 PHE A O 1
ATOM 919 N N . MET A 1 123 ? -3.123 -7.294 8.656 1.00 98.62 123 MET A N 1
ATOM 920 C CA . MET A 1 123 ? -3.264 -8.328 7.631 1.00 98.62 123 MET A CA 1
ATOM 921 C C . MET A 1 123 ? -1.924 -8.658 6.981 1.00 98.62 123 MET A C 1
ATOM 923 O O . MET A 1 123 ? -1.027 -7.821 6.913 1.00 98.62 123 MET A O 1
ATOM 927 N N . GLN A 1 124 ? -1.808 -9.888 6.498 1.00 98.00 124 GLN A N 1
ATOM 928 C CA . GLN A 1 124 ? -0.690 -10.399 5.718 1.00 98.00 124 GLN A CA 1
ATOM 929 C C . GLN A 1 124 ? -1.136 -10.503 4.256 1.00 98.00 124 GLN A C 1
ATOM 931 O O . GLN A 1 124 ? -1.982 -11.357 3.964 1.00 98.00 124 GLN A O 1
ATOM 936 N N . PRO A 1 125 ? -0.615 -9.662 3.348 1.00 96.12 125 PRO A N 1
ATOM 937 C CA . PRO A 1 125 ? -0.811 -9.855 1.917 1.00 96.12 125 PRO A CA 1
ATOM 938 C C . PRO A 1 125 ? -0.246 -11.202 1.449 1.00 96.12 125 PRO A C 1
ATOM 940 O O . PRO A 1 125 ? 0.764 -11.679 1.985 1.00 96.12 125 PRO A O 1
ATOM 943 N N . GLU A 1 126 ? -0.901 -11.830 0.472 1.00 92.31 126 GLU A N 1
ATOM 944 C CA . GLU A 1 126 ? -0.473 -13.127 -0.064 1.00 92.31 126 GLU A CA 1
ATOM 945 C C . GLU A 1 126 ? 0.913 -13.023 -0.728 1.00 92.31 126 GLU A C 1
ATOM 947 O O . GLU A 1 126 ? 1.177 -12.123 -1.518 1.00 92.31 126 GLU A O 1
ATOM 952 N N . GLY A 1 127 ? 1.823 -13.947 -0.398 1.00 86.19 127 GLY A N 1
ATOM 953 C CA . GLY A 1 127 ? 3.155 -14.012 -1.018 1.00 86.19 127 GLY A CA 1
ATOM 954 C C . GLY A 1 127 ? 4.135 -12.894 -0.629 1.00 86.19 127 GLY A C 1
ATOM 955 O O . GLY A 1 127 ? 5.215 -12.821 -1.221 1.00 86.19 127 GLY A O 1
ATOM 956 N N . GLN A 1 128 ? 3.781 -12.059 0.354 1.00 86.38 128 GLN A N 1
ATOM 957 C CA . GLN A 1 128 ? 4.601 -10.943 0.835 1.00 86.38 128 GLN A CA 1
ATOM 958 C C . GLN A 1 128 ? 5.241 -11.229 2.198 1.00 86.38 128 GLN A C 1
ATOM 960 O O . GLN A 1 128 ? 4.748 -12.045 2.974 1.00 86.38 128 GLN A O 1
ATOM 965 N N . ASP A 1 129 ? 6.341 -10.538 2.503 1.00 87.25 129 ASP A N 1
ATOM 966 C CA . ASP A 1 129 ? 7.117 -10.679 3.749 1.00 87.25 129 ASP A CA 1
ATOM 967 C C . ASP A 1 129 ? 6.842 -9.562 4.777 1.00 87.25 129 ASP A C 1
ATOM 969 O O . ASP A 1 129 ? 7.558 -9.415 5.773 1.00 87.25 129 ASP A O 1
ATOM 973 N N . TYR A 1 130 ? 5.797 -8.770 4.537 1.00 91.69 130 TYR A N 1
ATOM 974 C CA . TYR A 1 130 ? 5.369 -7.659 5.379 1.00 91.69 130 TYR A CA 1
ATOM 975 C C . TYR A 1 130 ? 3.889 -7.764 5.742 1.00 91.69 130 TYR A C 1
ATOM 977 O O . TYR A 1 130 ? 3.110 -8.416 5.054 1.00 91.69 130 TYR A O 1
ATOM 985 N N . ARG A 1 131 ? 3.483 -7.089 6.815 1.00 97.25 131 ARG A N 1
ATOM 986 C CA . ARG A 1 131 ? 2.091 -6.953 7.252 1.00 97.25 131 ARG A CA 1
ATOM 987 C C . ARG A 1 131 ? 1.633 -5.515 7.109 1.00 97.25 131 ARG A C 1
ATOM 989 O O . ARG A 1 131 ? 2.407 -4.591 7.345 1.00 97.25 131 ARG A O 1
ATOM 996 N N . LEU A 1 132 ? 0.362 -5.343 6.778 1.00 98.31 132 LEU A N 1
ATOM 997 C CA . LEU A 1 132 ? -0.299 -4.044 6.746 1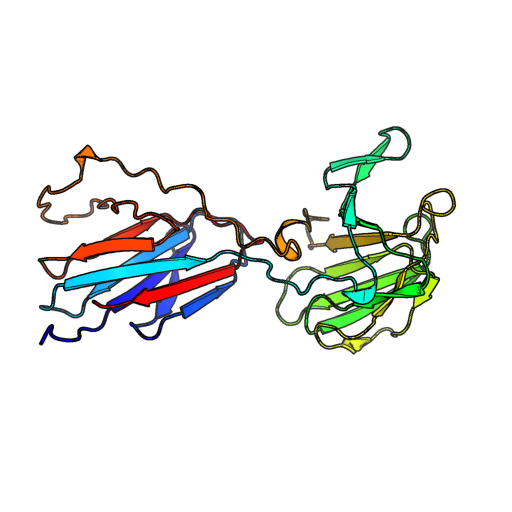.00 98.31 132 LEU A CA 1
ATOM 998 C C . LEU A 1 132 ? -0.985 -3.801 8.081 1.00 98.31 132 LEU A C 1
ATOM 1000 O O . LEU A 1 132 ? -1.693 -4.683 8.572 1.00 98.31 132 LEU A O 1
ATOM 1004 N N . TYR A 1 133 ? -0.772 -2.619 8.642 1.00 98.62 133 TYR A N 1
ATOM 1005 C CA . TYR A 1 133 ? -1.314 -2.179 9.918 1.00 98.62 133 TYR A CA 1
ATOM 1006 C C . TYR A 1 133 ? -2.303 -1.036 9.707 1.00 98.62 133 TYR A C 1
ATOM 1008 O O . TYR A 1 133 ? -1.979 -0.049 9.049 1.00 98.62 133 TYR A O 1
ATOM 1016 N N . TYR A 1 134 ? -3.493 -1.174 10.285 1.00 98.75 134 TYR A N 1
ATOM 1017 C CA . TYR A 1 134 ? -4.567 -0.185 10.260 1.00 98.75 134 TYR A CA 1
ATOM 1018 C C . TYR A 1 134 ? -4.882 0.195 11.702 1.00 98.75 134 TYR A C 1
ATOM 1020 O O . TYR A 1 134 ? -5.323 -0.662 12.468 1.00 98.75 134 TYR A O 1
ATOM 1028 N N . ALA A 1 135 ? -4.655 1.452 12.076 1.00 98.69 135 ALA A N 1
ATOM 1029 C CA . ALA A 1 135 ? -4.855 1.953 13.434 1.00 98.69 135 ALA A CA 1
ATOM 1030 C C . ALA A 1 135 ? -5.859 3.107 13.506 1.00 98.69 135 ALA A C 1
ATOM 1032 O O . ALA A 1 135 ? -6.285 3.667 12.495 1.00 98.69 135 ALA A O 1
ATOM 1033 N N . HIS A 1 136 ? -6.215 3.452 14.741 1.00 98.62 136 HIS A N 1
ATOM 1034 C CA . HIS A 1 136 ? -7.161 4.496 15.125 1.00 98.62 136 HIS A CA 1
ATOM 1035 C C . HIS A 1 136 ? -8.583 4.240 14.625 1.00 98.62 136 HIS A C 1
ATOM 1037 O O . HIS A 1 136 ? -9.373 5.172 14.482 1.00 98.62 136 HIS A O 1
ATOM 1043 N N . LEU A 1 137 ? -8.939 2.976 14.378 1.00 98.81 137 LEU A N 1
ATOM 1044 C CA . LEU A 1 137 ? -10.263 2.609 13.884 1.00 98.81 137 LEU A CA 1
ATOM 1045 C C . LEU A 1 137 ? -11.341 2.921 14.932 1.00 98.81 137 LEU A C 1
ATOM 1047 O O . LEU A 1 137 ? -11.121 2.793 16.133 1.00 98.81 137 LEU A O 1
ATOM 1051 N N . GLU A 1 138 ? -12.528 3.301 14.477 1.00 98.44 138 GLU A N 1
ATOM 1052 C CA . GLU A 1 138 ? -13.735 3.357 15.309 1.00 98.44 138 GLU A CA 1
ATOM 1053 C C . GLU A 1 138 ? -14.391 1.980 15.422 1.00 98.44 138 GLU A C 1
ATOM 1055 O O . GLU A 1 138 ? -15.021 1.646 16.421 1.00 98.44 138 GLU A O 1
ATOM 1060 N N . THR A 1 139 ? -14.292 1.176 14.365 1.00 98.69 139 THR A N 1
ATOM 1061 C CA . THR A 1 139 ? -14.928 -0.139 14.287 1.00 98.69 139 THR A CA 1
ATOM 1062 C C . THR A 1 139 ? -14.071 -1.066 13.443 1.00 98.69 139 THR A C 1
ATOM 1064 O O . THR A 1 139 ? -13.577 -0.670 12.389 1.00 98.69 139 THR A O 1
ATOM 1067 N N . GLN A 1 140 ? -13.918 -2.308 13.888 1.00 98.75 140 GLN A N 1
ATOM 1068 C CA . GLN A 1 140 ? -13.298 -3.386 13.122 1.00 98.75 140 GLN A CA 1
ATOM 1069 C C . GLN A 1 140 ? -14.408 -4.210 12.474 1.00 98.75 140 GLN A C 1
ATOM 1071 O O . GLN A 1 140 ? -15.356 -4.604 13.150 1.00 98.75 140 GLN A O 1
ATOM 1076 N N . LEU A 1 141 ? -14.311 -4.447 11.168 1.00 98.69 141 LEU A N 1
ATOM 1077 C CA . LEU A 1 141 ? -15.342 -5.150 10.390 1.00 98.69 141 LEU A CA 1
ATOM 1078 C C . LEU A 1 141 ? -14.874 -6.527 9.904 1.00 98.69 141 LEU A C 1
ATOM 1080 O O . LEU A 1 141 ? -15.527 -7.160 9.078 1.00 98.69 141 LEU A O 1
ATOM 1084 N N . VAL A 1 142 ? -13.746 -6.993 10.436 1.00 98.75 142 VAL A N 1
ATOM 1085 C CA . VAL A 1 142 ? -13.120 -8.273 10.104 1.00 98.75 142 VAL A CA 1
ATOM 1086 C C . VAL A 1 142 ? -12.740 -9.040 11.367 1.00 98.75 142 VAL A C 1
ATOM 1088 O O . VAL A 1 142 ? -12.756 -8.490 12.468 1.00 98.75 142 VAL A O 1
ATOM 1091 N N . HIS A 1 143 ? -12.380 -10.313 11.211 1.00 98.69 143 HIS A N 1
ATOM 1092 C CA . HIS A 1 143 ? -11.931 -11.186 12.299 1.00 98.69 143 HIS A CA 1
ATOM 1093 C C . HIS A 1 143 ? -10.610 -11.896 11.967 1.00 98.69 143 HIS A C 1
ATOM 1095 O O . HIS A 1 143 ? -10.217 -12.012 10.806 1.00 98.69 143 HIS A O 1
ATOM 1101 N N . ASN A 1 144 ? -9.917 -12.389 12.998 1.00 98.56 144 ASN A N 1
ATOM 1102 C CA . ASN A 1 144 ? -8.671 -13.147 12.841 1.00 98.56 144 ASN A CA 1
ATOM 1103 C C . ASN A 1 144 ? -8.864 -14.354 11.911 1.00 98.56 144 ASN A C 1
ATOM 1105 O O . ASN A 1 144 ? -9.797 -15.133 12.092 1.00 98.56 144 ASN A O 1
ATOM 1109 N N . GLY A 1 145 ? -7.964 -14.524 10.942 1.00 98.50 145 GLY A N 1
ATOM 1110 C CA . GLY A 1 145 ? -8.004 -15.608 9.958 1.00 98.50 145 GLY A CA 1
ATOM 1111 C C . GLY A 1 145 ? -8.908 -15.347 8.749 1.00 98.50 145 GLY A C 1
ATOM 1112 O O . GLY A 1 145 ? -8.908 -16.152 7.819 1.00 98.50 145 GLY A O 1
ATOM 1113 N N . GLN A 1 146 ? -9.648 -14.234 8.717 1.00 98.69 146 GLN A N 1
ATOM 1114 C CA . GLN A 1 146 ? -10.486 -13.878 7.575 1.00 98.69 146 GLN A CA 1
ATOM 1115 C C . GLN A 1 146 ? -9.630 -13.595 6.334 1.00 98.69 146 GLN A C 1
ATOM 1117 O O . GLN A 1 146 ? -8.695 -12.794 6.388 1.00 98.69 146 GLN A O 1
ATOM 1122 N N . ARG A 1 147 ? -9.983 -14.205 5.197 1.00 98.62 147 ARG A N 1
ATOM 1123 C CA . ARG A 1 147 ? -9.457 -13.793 3.889 1.00 98.62 147 ARG A CA 1
ATOM 1124 C C . ARG A 1 147 ? -10.161 -12.527 3.414 1.00 98.62 147 ARG A C 1
ATOM 1126 O O . ARG A 1 147 ? -11.382 -12.430 3.516 1.00 98.62 147 ARG A O 1
ATOM 1133 N N . VAL A 1 148 ? -9.387 -11.596 2.877 1.00 98.50 148 VAL A N 1
ATOM 1134 C CA . VAL A 1 148 ? -9.861 -10.329 2.311 1.00 98.50 148 VAL A CA 1
ATOM 1135 C C . VAL A 1 148 ? -9.257 -10.134 0.928 1.00 98.50 148 VAL A C 1
ATOM 1137 O O . VAL A 1 148 ? -8.145 -10.593 0.659 1.00 98.50 148 VAL A O 1
ATOM 1140 N N . ARG A 1 149 ? -9.994 -9.456 0.057 1.00 98.25 149 ARG A N 1
ATOM 1141 C CA . ARG A 1 149 ? -9.519 -8.981 -1.241 1.00 98.25 149 ARG A CA 1
ATOM 1142 C C . ARG A 1 149 ? -9.152 -7.508 -1.165 1.00 98.25 149 ARG A C 1
ATOM 1144 O O . ARG A 1 149 ? -9.693 -6.764 -0.346 1.00 98.25 149 ARG A O 1
ATOM 1151 N N . ALA A 1 150 ? -8.274 -7.063 -2.054 1.00 95.69 150 ALA A N 1
ATOM 1152 C CA . ALA A 1 150 ? -7.922 -5.661 -2.195 1.00 95.69 150 ALA A CA 1
ATOM 1153 C C . ALA A 1 150 ? -9.187 -4.806 -2.399 1.00 95.69 150 ALA A C 1
ATOM 1155 O O . ALA A 1 150 ? -9.939 -4.976 -3.362 1.00 95.69 150 ALA A O 1
ATOM 1156 N N . GLY A 1 151 ? -9.410 -3.837 -1.512 1.00 96.25 151 GLY A N 1
ATOM 1157 C CA . GLY A 1 151 ? -10.608 -2.995 -1.491 1.00 96.25 151 GLY A CA 1
ATOM 1158 C C . GLY A 1 151 ? -11.732 -3.459 -0.566 1.00 96.25 151 GLY A C 1
ATOM 1159 O O . GLY A 1 151 ? -12.676 -2.692 -0.386 1.00 96.25 151 GLY A O 1
ATOM 1160 N N . ASP A 1 152 ? -11.647 -4.642 0.044 1.00 98.50 152 ASP A N 1
ATOM 1161 C CA . ASP A 1 152 ? -12.589 -5.035 1.095 1.00 98.50 152 ASP A CA 1
ATOM 1162 C C . ASP A 1 152 ? -12.445 -4.100 2.300 1.00 98.50 152 ASP A C 1
ATOM 1164 O O . ASP A 1 152 ? -11.344 -3.674 2.651 1.00 98.50 152 ASP A O 1
ATOM 1168 N N . THR A 1 153 ? -13.555 -3.771 2.959 1.00 98.62 153 THR A N 1
ATOM 1169 C CA . THR A 1 153 ? -13.510 -2.909 4.147 1.00 98.62 153 THR A CA 1
ATOM 1170 C C . THR A 1 153 ? -13.028 -3.703 5.358 1.00 98.62 153 THR A C 1
ATOM 1172 O O . THR A 1 153 ? -13.689 -4.648 5.783 1.00 98.62 153 THR A O 1
ATOM 1175 N N . VAL A 1 154 ? -11.903 -3.291 5.946 1.00 98.75 154 VAL A N 1
ATOM 1176 C CA . VAL A 1 154 ? -11.343 -3.913 7.160 1.00 98.75 154 VAL A CA 1
ATOM 1177 C C . VAL A 1 154 ? -11.860 -3.263 8.443 1.00 98.75 154 VAL A C 1
ATOM 1179 O O . VAL A 1 154 ? -11.925 -3.889 9.501 1.00 98.75 154 VAL A O 1
ATOM 1182 N N . GLY A 1 155 ? -12.273 -2.002 8.360 1.00 98.56 155 GLY A N 1
ATOM 1183 C CA . GLY A 1 155 ? -12.793 -1.244 9.487 1.00 98.56 155 GLY A CA 1
ATOM 1184 C C . GLY A 1 155 ? -13.246 0.147 9.076 1.00 98.56 155 GLY A C 1
ATOM 1185 O O . GLY A 1 155 ? -13.180 0.519 7.905 1.00 98.56 155 GLY A O 1
ATOM 1186 N N . LEU A 1 156 ? -13.706 0.919 10.051 1.00 98.69 156 LEU A N 1
ATOM 1187 C CA . LEU A 1 156 ? -14.121 2.305 9.871 1.00 98.69 156 LEU A CA 1
ATOM 1188 C C . LEU A 1 156 ? -13.141 3.225 10.590 1.00 98.69 156 LEU A C 1
ATOM 1190 O O . LEU A 1 156 ? -12.785 2.972 11.740 1.00 98.69 156 LEU A O 1
ATOM 1194 N N . ILE A 1 157 ? -12.722 4.295 9.922 1.00 98.62 157 ILE A N 1
ATOM 1195 C CA . ILE A 1 157 ? -11.782 5.286 10.452 1.00 98.62 157 ILE A CA 1
ATOM 1196 C C . ILE A 1 157 ? -12.379 5.977 11.677 1.00 98.62 157 ILE A C 1
ATOM 1198 O O . ILE A 1 157 ? -13.556 6.340 11.695 1.00 98.62 157 ILE A O 1
ATOM 1202 N N . GLY A 1 158 ? -11.552 6.189 12.692 1.00 98.38 158 GLY A N 1
ATOM 1203 C CA . GLY A 1 158 ? -11.913 6.900 13.906 1.00 98.38 158 GLY A CA 1
ATOM 1204 C C . GLY A 1 158 ? -10.748 7.729 14.417 1.00 98.38 158 GLY A C 1
ATOM 1205 O O . GLY A 1 158 ? -10.008 8.345 13.651 1.00 98.38 158 GLY A O 1
ATOM 1206 N N . ASN A 1 159 ? -10.632 7.769 15.736 1.00 98.12 159 ASN A N 1
ATOM 1207 C CA . ASN A 1 159 ? -9.541 8.418 16.446 1.00 98.12 159 ASN A CA 1
ATOM 1208 C C . ASN A 1 159 ? -9.248 7.698 17.775 1.00 98.12 159 ASN A C 1
ATOM 1210 O O . ASN A 1 159 ? -8.917 8.328 18.774 1.00 98.12 159 ASN A O 1
ATOM 1214 N N . THR A 1 160 ? -9.419 6.375 17.829 1.00 98.56 160 THR A N 1
ATOM 1215 C CA . THR A 1 160 ? -9.155 5.598 19.052 1.00 98.56 160 THR A CA 1
ATOM 1216 C C . THR A 1 160 ? -7.656 5.553 19.389 1.00 98.56 160 THR A C 1
ATOM 1218 O O . THR A 1 160 ? -6.795 5.870 18.567 1.00 98.56 160 THR A O 1
ATOM 1221 N N . GLY A 1 161 ? -7.316 5.175 20.626 1.00 97.12 161 GLY A N 1
ATOM 1222 C CA . GLY A 1 161 ? -5.925 5.132 21.088 1.00 97.12 161 GLY A CA 1
ATOM 1223 C C . GLY A 1 161 ? -5.374 6.516 21.434 1.00 97.12 161 GLY A C 1
ATOM 1224 O O . GLY A 1 161 ? -6.063 7.344 22.039 1.00 97.12 161 GLY A O 1
A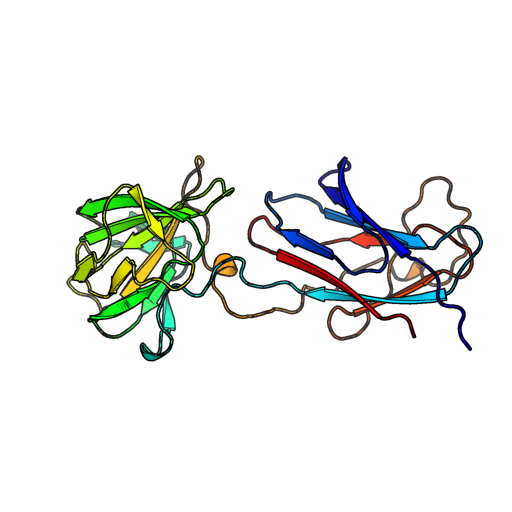TOM 1225 N N . ASN A 1 162 ? -4.121 6.784 21.066 1.00 94.94 162 ASN A N 1
ATOM 1226 C CA . ASN A 1 162 ? -3.487 8.079 21.326 1.00 94.94 162 ASN A CA 1
ATOM 1227 C C . ASN A 1 162 ? -3.954 9.197 20.371 1.00 94.94 162 ASN A C 1
ATOM 1229 O O . ASN A 1 162 ? -3.699 10.365 20.650 1.00 94.94 162 ASN A O 1
ATOM 1233 N N . ALA A 1 163 ? -4.710 8.866 19.319 1.00 95.25 163 ALA A N 1
ATOM 1234 C CA . ALA A 1 163 ? -5.322 9.822 18.395 1.00 95.25 163 ALA A CA 1
ATOM 1235 C C . ALA A 1 163 ? -6.583 10.521 18.946 1.00 95.25 163 ALA A C 1
ATOM 1237 O O . ALA A 1 163 ? -7.138 11.397 18.291 1.00 95.25 163 ALA A O 1
ATOM 1238 N N . LYS A 1 164 ? -7.049 10.189 20.158 1.00 96.19 164 LYS A N 1
ATOM 1239 C CA . LYS A 1 164 ? -8.355 10.642 20.690 1.00 96.19 164 LYS A CA 1
ATOM 1240 C C . LYS A 1 164 ? -8.575 12.158 20.735 1.00 96.19 164 LYS A C 1
ATOM 1242 O O . LYS A 1 164 ? -9.717 12.603 20.798 1.00 96.19 164 LYS A O 1
ATOM 1247 N N . THR A 1 165 ? -7.502 12.949 20.733 1.00 94.31 165 THR A N 1
ATOM 1248 C CA . THR A 1 165 ? -7.541 14.421 20.743 1.00 94.31 165 THR A CA 1
ATOM 1249 C C . THR A 1 165 ? -7.175 15.053 19.399 1.00 94.31 165 THR A C 1
ATOM 1251 O O . THR A 1 165 ? -7.032 16.271 19.329 1.00 94.31 165 THR A O 1
ATOM 1254 N N . THR A 1 166 ? -6.983 14.262 18.343 1.00 94.19 166 THR A N 1
ATOM 1255 C CA . THR A 1 166 ? -6.645 14.744 16.999 1.00 94.19 166 THR A CA 1
ATOM 1256 C C . THR A 1 166 ? -7.824 14.576 16.040 1.00 94.19 166 THR A C 1
ATOM 1258 O O . THR A 1 166 ? -8.864 14.003 16.383 1.00 94.19 166 THR A O 1
ATOM 1261 N N . PHE A 1 167 ? -7.685 15.118 14.826 1.00 95.88 167 PHE A N 1
ATOM 1262 C CA . PHE A 1 167 ? -8.655 14.872 13.763 1.00 95.88 167 PHE A CA 1
ATOM 1263 C C . PHE A 1 167 ? -8.667 13.384 13.374 1.00 95.88 167 PHE A C 1
ATOM 1265 O O . PHE A 1 167 ? -7.599 12.767 13.347 1.00 95.88 167 PHE A O 1
ATOM 1272 N N . PRO A 1 168 ? -9.839 12.810 13.038 1.00 97.75 168 PRO A N 1
ATOM 1273 C CA . PRO A 1 168 ? -9.930 11.429 12.582 1.00 97.75 168 PRO A CA 1
ATOM 1274 C C . PRO A 1 168 ? -9.010 11.139 11.392 1.00 97.75 168 PRO A C 1
ATOM 1276 O O . PRO A 1 168 ? -8.925 11.924 10.442 1.00 97.75 168 PRO A O 1
ATOM 1279 N N . HIS A 1 169 ? -8.308 10.015 11.465 1.00 98.06 169 HIS A N 1
ATOM 1280 C CA . HIS A 1 169 ? -7.377 9.564 10.438 1.00 98.06 169 HIS A CA 1
ATOM 1281 C C . HIS A 1 169 ? -7.142 8.060 10.554 1.00 98.06 169 HIS A C 1
ATOM 1283 O O . HIS A 1 169 ? -7.306 7.470 11.620 1.00 98.06 169 HIS A O 1
ATOM 1289 N N . LEU A 1 170 ? -6.741 7.447 9.444 1.00 98.50 170 LEU A N 1
ATOM 1290 C CA . LEU A 1 170 ? -6.141 6.121 9.441 1.00 98.50 170 LEU A CA 1
ATOM 1291 C C . LEU A 1 170 ? -4.634 6.284 9.624 1.00 98.50 170 LEU A C 1
ATOM 1293 O O . LEU A 1 170 ? -3.986 6.869 8.757 1.00 98.50 170 LEU A O 1
ATOM 1297 N N . HIS A 1 171 ? -4.081 5.730 10.699 1.00 98.44 171 HIS A N 1
ATOM 1298 C CA . HIS A 1 171 ? -2.652 5.436 10.725 1.00 98.44 171 HIS A CA 1
ATOM 1299 C C . HIS A 1 171 ? -2.428 4.130 9.959 1.00 98.44 171 HIS A C 1
ATOM 1301 O O . HIS A 1 171 ? -2.935 3.076 10.359 1.00 98.44 171 HIS A O 1
ATOM 1307 N N . PHE A 1 172 ? -1.714 4.214 8.840 1.00 98.44 172 PHE A N 1
ATOM 1308 C CA . PHE A 1 172 ? -1.392 3.087 7.975 1.00 98.44 172 PHE A CA 1
ATOM 1309 C C . PHE A 1 172 ? 0.106 2.796 8.042 1.00 98.44 172 PHE A C 1
ATOM 1311 O O . PHE A 1 172 ? 0.920 3.690 7.810 1.00 98.44 172 PHE A O 1
A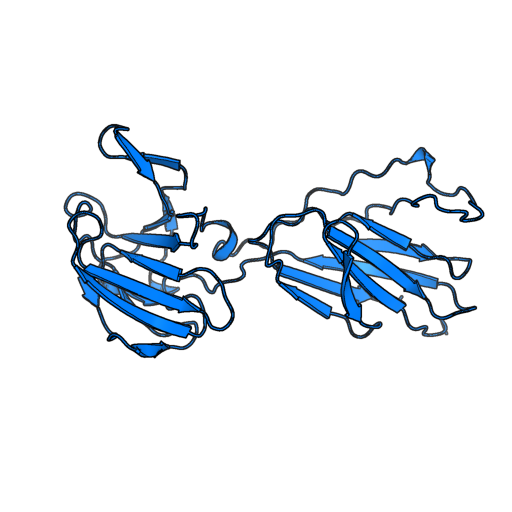TOM 1318 N N . GLY A 1 173 ? 0.470 1.551 8.339 1.00 97.56 173 GLY A N 1
ATOM 1319 C CA . GLY A 1 173 ? 1.865 1.127 8.468 1.00 97.56 173 GLY A CA 1
ATOM 1320 C C . GLY A 1 173 ? 2.163 -0.160 7.707 1.00 97.56 173 GLY A C 1
ATOM 1321 O O . GLY A 1 173 ? 1.282 -0.999 7.506 1.00 97.56 173 GLY A O 1
ATOM 1322 N N . VAL A 1 174 ? 3.426 -0.331 7.318 1.00 96.00 174 VAL A N 1
ATOM 1323 C CA . VAL A 1 174 ? 3.946 -1.556 6.699 1.00 96.00 174 VAL A CA 1
ATOM 1324 C C . VAL A 1 174 ? 5.044 -2.114 7.600 1.00 96.00 174 VAL A C 1
ATOM 1326 O O . VAL A 1 174 ? 6.049 -1.456 7.852 1.00 96.00 174 VAL A O 1
ATOM 1329 N N . TYR A 1 175 ? 4.848 -3.334 8.100 1.00 94.94 175 TYR A N 1
ATOM 1330 C CA . TYR A 1 175 ? 5.713 -3.965 9.098 1.00 94.94 175 TYR A CA 1
ATOM 1331 C C . TYR A 1 175 ? 6.362 -5.233 8.549 1.00 94.94 175 TYR A C 1
ATOM 1333 O O . TYR A 1 175 ? 5.682 -6.214 8.257 1.00 94.94 175 TYR A O 1
ATOM 1341 N N . THR A 1 176 ? 7.686 -5.230 8.453 1.00 90.50 176 THR A N 1
ATOM 1342 C CA . THR A 1 176 ? 8.511 -6.395 8.096 1.00 90.50 176 THR A CA 1
ATOM 1343 C C . THR A 1 176 ? 8.990 -7.128 9.352 1.00 90.50 176 THR A C 1
ATOM 1345 O O . THR A 1 176 ? 8.836 -6.637 10.471 1.00 90.50 176 THR A O 1
ATOM 1348 N N . MET A 1 177 ? 9.661 -8.272 9.186 1.00 86.00 177 MET A N 1
ATOM 1349 C CA . MET A 1 177 ? 10.380 -8.921 10.295 1.00 86.00 177 MET A CA 1
ATOM 1350 C C . MET A 1 177 ? 11.460 -8.033 10.937 1.00 86.00 177 MET A C 1
ATOM 1352 O O . MET A 1 177 ? 11.770 -8.213 12.111 1.00 86.00 177 MET A O 1
ATOM 1356 N N . SER A 1 178 ? 12.032 -7.090 10.183 1.00 87.25 178 SER A N 1
ATOM 1357 C CA . SER A 1 178 ? 13.055 -6.148 10.657 1.00 87.25 178 SER A CA 1
ATOM 1358 C C . SER A 1 178 ? 12.488 -4.867 11.279 1.00 87.25 178 SER A C 1
ATOM 1360 O O . SER A 1 178 ? 13.263 -4.026 11.723 1.00 87.25 178 SER A O 1
ATOM 1362 N N . GLY A 1 179 ? 11.162 -4.711 11.322 1.00 89.56 179 GLY A N 1
ATOM 1363 C CA . GLY A 1 179 ? 10.493 -3.507 11.816 1.00 89.56 179 GLY A CA 1
ATOM 1364 C C . GLY A 1 179 ? 9.656 -2.804 10.749 1.00 89.56 179 GLY A C 1
ATOM 1365 O O . GLY A 1 179 ? 9.437 -3.332 9.651 1.00 89.56 179 GLY A O 1
ATOM 1366 N N . ALA A 1 180 ? 9.150 -1.625 11.102 1.00 90.56 180 ALA A N 1
ATOM 1367 C CA . ALA A 1 180 ? 8.359 -0.798 10.205 1.00 90.56 180 ALA A CA 1
ATOM 1368 C C . ALA A 1 180 ? 9.213 -0.237 9.055 1.00 90.56 180 ALA A C 1
ATOM 1370 O O . ALA A 1 180 ? 10.409 0.012 9.218 1.00 90.56 180 ALA A O 1
ATOM 1371 N N . ILE A 1 181 ? 8.589 -0.027 7.900 1.00 87.62 181 ILE A N 1
ATOM 1372 C CA . ILE A 1 181 ? 9.173 0.659 6.741 1.00 87.62 181 ILE A CA 1
ATOM 1373 C C . ILE A 1 181 ? 8.204 1.729 6.239 1.00 87.62 181 ILE A C 1
ATOM 1375 O O . ILE A 1 181 ? 7.000 1.632 6.483 1.00 87.62 181 ILE A O 1
ATOM 1379 N N . ASP A 1 182 ? 8.728 2.731 5.529 1.00 88.62 182 ASP A N 1
ATOM 1380 C CA . ASP A 1 182 ? 7.923 3.831 4.994 1.00 88.62 182 ASP A CA 1
ATOM 1381 C C . ASP A 1 182 ? 6.826 3.301 4.048 1.00 88.62 182 ASP A C 1
ATOM 1383 O O . ASP A 1 182 ? 7.139 2.738 2.991 1.00 88.62 182 ASP A O 1
ATOM 1387 N N . PRO A 1 183 ? 5.535 3.453 4.402 1.00 90.19 183 PRO A N 1
ATOM 1388 C CA . PRO A 1 183 ? 4.436 2.938 3.599 1.00 90.19 183 PRO A CA 1
ATOM 1389 C C . PRO A 1 183 ? 4.072 3.867 2.433 1.00 90.19 183 PRO A C 1
ATOM 1391 O O . PRO A 1 183 ? 3.222 3.500 1.621 1.00 90.19 183 PRO A O 1
ATOM 1394 N N . LEU A 1 184 ? 4.653 5.072 2.341 1.00 85.81 184 LEU A N 1
ATOM 1395 C CA . LEU A 1 184 ? 4.217 6.098 1.396 1.00 85.81 184 LEU A CA 1
ATOM 1396 C C . LEU A 1 184 ? 4.245 5.592 -0.048 1.00 85.81 184 LEU A C 1
ATOM 1398 O O . LEU A 1 184 ? 3.240 5.704 -0.747 1.00 85.81 184 LEU A O 1
ATOM 1402 N N . LEU A 1 185 ? 5.356 4.997 -0.485 1.00 79.56 185 LEU A N 1
ATOM 1403 C CA . LEU A 1 185 ? 5.509 4.518 -1.864 1.00 79.56 185 LEU A CA 1
ATOM 1404 C C . LEU A 1 185 ? 4.616 3.313 -2.189 1.00 79.56 185 LEU A C 1
ATOM 1406 O O . LEU A 1 185 ? 4.224 3.147 -3.338 1.00 79.56 185 LEU A O 1
ATOM 1410 N N . PHE A 1 186 ? 4.187 2.542 -1.185 1.00 83.50 186 PHE A N 1
ATOM 1411 C CA . PHE A 1 186 ? 3.260 1.432 -1.408 1.00 83.50 186 PHE A CA 1
ATOM 1412 C C . PHE A 1 186 ? 1.870 1.896 -1.841 1.00 83.50 186 PHE A C 1
ATOM 1414 O O . PHE A 1 186 ? 1.184 1.153 -2.533 1.00 83.50 186 PHE A O 1
ATOM 1421 N N . VAL A 1 187 ? 1.425 3.082 -1.411 1.00 85.81 187 VAL A N 1
ATOM 1422 C CA . VAL A 1 187 ? 0.027 3.522 -1.582 1.00 85.81 187 VAL A CA 1
ATOM 1423 C C . VAL A 1 187 ? -0.122 4.848 -2.312 1.00 85.81 187 VAL A C 1
ATOM 1425 O O . VAL A 1 187 ? -1.230 5.196 -2.716 1.00 85.81 187 VAL A O 1
ATOM 1428 N N . LYS A 1 188 ? 0.954 5.624 -2.471 1.00 78.81 188 LYS A N 1
ATOM 1429 C CA . LYS A 1 188 ? 0.906 6.922 -3.143 1.00 78.81 188 LYS A CA 1
ATOM 1430 C C . LYS A 1 188 ? 0.510 6.693 -4.610 1.00 78.81 188 LYS A C 1
ATOM 1432 O O . LYS A 1 188 ? 1.279 6.087 -5.350 1.00 78.81 188 LYS A O 1
ATOM 1437 N N . PRO A 1 189 ? -0.641 7.214 -5.078 1.00 62.69 189 PRO A N 1
ATOM 1438 C CA . PRO A 1 189 ? -1.124 7.000 -6.446 1.00 62.69 189 PRO A CA 1
ATOM 1439 C C . PRO A 1 189 ? -0.344 7.818 -7.487 1.00 62.69 189 PRO A C 1
ATOM 1441 O O . PRO A 1 189 ? -0.862 8.135 -8.554 1.00 62.69 189 PRO A O 1
ATOM 1444 N N . VAL A 1 190 ? 0.891 8.207 -7.174 1.00 57.62 190 VAL A N 1
ATOM 1445 C CA . VAL A 1 190 ? 1.741 8.942 -8.095 1.00 57.62 190 VAL A CA 1
ATOM 1446 C C . VAL A 1 190 ? 2.623 7.925 -8.796 1.00 57.62 190 VAL A C 1
ATOM 1448 O O . VAL A 1 190 ? 3.583 7.422 -8.222 1.00 57.62 190 VAL A O 1
ATOM 1451 N N . THR A 1 191 ? 2.299 7.649 -10.057 1.00 53.41 191 THR A N 1
ATOM 1452 C CA . THR A 1 191 ? 3.288 7.161 -11.015 1.00 53.41 191 THR A CA 1
ATOM 1453 C C . THR A 1 191 ? 4.273 8.298 -11.248 1.00 53.41 191 THR A C 1
ATOM 1455 O O . THR A 1 191 ? 4.045 9.177 -12.086 1.00 53.41 191 THR A O 1
ATOM 1458 N N . GLU A 1 192 ? 5.309 8.375 -10.418 1.00 50.94 192 GLU A N 1
ATOM 1459 C CA . GLU A 1 192 ? 6.377 9.338 -10.640 1.00 50.94 192 GLU A CA 1
ATOM 1460 C C . GLU A 1 192 ? 7.211 8.876 -11.819 1.00 50.94 192 GLU A C 1
ATOM 1462 O O . GLU A 1 192 ? 7.426 7.686 -12.044 1.00 50.94 192 GLU A O 1
ATOM 1467 N N . LYS A 1 193 ? 7.680 9.847 -12.595 1.00 50.38 193 LYS A N 1
ATOM 1468 C CA . LYS A 1 193 ? 8.675 9.580 -13.612 1.00 50.38 193 LYS A CA 1
ATOM 1469 C C . LYS A 1 193 ? 9.992 9.274 -12.868 1.00 50.38 193 LYS A C 1
ATOM 1471 O O . LYS A 1 193 ? 10.489 10.223 -12.258 1.00 50.38 193 LYS A O 1
ATOM 1476 N N . PRO A 1 194 ? 10.566 8.045 -12.878 1.00 53.16 194 PRO A N 1
ATOM 1477 C CA . PRO A 1 194 ? 11.909 7.809 -12.360 1.00 53.16 194 PRO A CA 1
ATOM 1478 C C . PRO A 1 194 ? 12.903 8.888 -12.787 1.00 53.16 194 PRO A C 1
ATOM 1480 O O . PRO A 1 194 ? 12.798 9.476 -13.871 1.00 53.16 194 PRO A O 1
ATOM 1483 N N . ALA A 1 195 ? 13.865 9.169 -11.907 1.00 52.03 195 ALA A N 1
ATOM 1484 C CA . ALA A 1 195 ? 14.930 10.107 -12.215 1.00 52.03 195 ALA A CA 1
ATOM 1485 C C . ALA A 1 195 ? 15.588 9.715 -13.554 1.00 52.03 195 ALA A C 1
ATOM 1487 O O . ALA A 1 195 ? 15.789 8.521 -13.800 1.00 52.03 195 ALA A O 1
ATOM 1488 N N . PRO A 1 196 ? 15.921 10.684 -14.431 1.00 47.19 196 PRO A N 1
ATOM 1489 C CA . PRO A 1 196 ? 16.641 10.386 -15.658 1.00 47.19 196 PRO A CA 1
ATOM 1490 C C . PRO A 1 196 ? 17.891 9.574 -15.331 1.00 47.19 196 PRO A C 1
ATOM 1492 O O . PRO A 1 196 ? 18.708 9.991 -14.510 1.00 47.19 196 PRO A O 1
ATOM 1495 N N . VAL A 1 197 ? 18.038 8.417 -15.970 1.00 46.91 197 VAL A N 1
ATOM 1496 C CA . VAL A 1 197 ? 19.257 7.623 -15.841 1.00 46.91 197 VAL A CA 1
ATOM 1497 C C . VAL A 1 197 ? 20.386 8.430 -16.474 1.00 46.91 197 VAL A C 1
ATOM 1499 O O . VAL A 1 197 ? 20.397 8.672 -17.680 1.00 46.91 197 VAL A O 1
ATOM 1502 N N . THR A 1 198 ? 21.326 8.898 -15.658 1.00 41.34 198 THR A N 1
ATOM 1503 C CA . THR A 1 198 ? 22.539 9.557 -16.142 1.00 41.34 198 THR A CA 1
ATOM 1504 C C . THR A 1 198 ? 23.536 8.505 -16.585 1.00 41.34 198 THR A C 1
ATOM 1506 O O . THR A 1 198 ? 24.155 7.826 -15.770 1.00 41.34 198 THR A O 1
ATOM 1509 N N . ALA A 1 199 ? 23.694 8.399 -17.895 1.00 41.66 199 ALA A N 1
ATOM 1510 C CA . ALA A 1 199 ? 24.664 7.545 -18.550 1.00 41.66 199 ALA A CA 1
ATOM 1511 C C . ALA A 1 199 ? 25.759 8.438 -19.173 1.00 41.66 199 ALA A C 1
ATOM 1513 O O . ALA A 1 199 ? 25.480 9.562 -19.596 1.00 41.66 199 ALA A O 1
ATOM 1514 N N . ASN A 1 200 ? 27.022 7.997 -19.204 1.00 42.12 200 ASN A N 1
ATOM 1515 C CA . ASN A 1 200 ? 28.105 8.816 -19.762 1.00 42.12 200 ASN A CA 1
ATOM 1516 C C . ASN A 1 200 ? 27.903 8.994 -21.275 1.00 42.12 200 ASN A C 1
ATOM 1518 O O . ASN A 1 200 ? 28.075 8.048 -22.044 1.00 42.12 200 ASN A O 1
ATOM 1522 N N . VAL A 1 201 ? 27.570 10.219 -21.689 1.00 38.88 201 VAL A N 1
ATOM 1523 C CA . VAL A 1 201 ? 27.260 10.592 -23.079 1.00 38.88 201 VAL A CA 1
ATOM 1524 C C . VAL A 1 201 ? 28.440 10.427 -24.045 1.00 38.88 201 VAL A C 1
ATOM 1526 O O . VAL A 1 201 ? 28.239 10.362 -25.250 1.00 38.88 201 VAL A O 1
ATOM 1529 N N . ASN A 1 202 ? 29.673 10.288 -23.548 1.00 42.97 202 ASN A N 1
ATOM 1530 C CA . ASN A 1 202 ? 30.847 10.004 -24.385 1.00 42.97 202 ASN A CA 1
ATOM 1531 C C . ASN A 1 202 ? 30.872 8.575 -24.954 1.00 42.97 202 ASN A C 1
ATOM 1533 O O . ASN A 1 202 ? 31.766 8.247 -25.744 1.00 42.97 202 ASN A O 1
ATOM 1537 N N . ASN A 1 203 ? 29.927 7.737 -24.523 1.00 42.88 203 ASN A N 1
ATOM 1538 C CA . ASN A 1 203 ? 29.712 6.391 -25.040 1.00 42.88 203 ASN A CA 1
ATOM 1539 C C . ASN A 1 203 ? 28.679 6.377 -26.183 1.00 42.88 203 ASN A C 1
ATOM 1541 O O . ASN A 1 203 ? 28.481 5.335 -26.798 1.00 42.88 203 ASN A O 1
ATOM 1545 N N . LEU A 1 204 ? 28.043 7.517 -26.486 1.00 35.28 204 LEU A N 1
ATOM 1546 C CA . LEU A 1 204 ? 27.082 7.640 -27.580 1.00 35.28 204 LEU A CA 1
ATOM 1547 C C . LEU A 1 204 ? 27.794 7.513 -28.934 1.00 35.28 204 LEU A C 1
ATOM 1549 O O . LEU A 1 204 ? 28.784 8.201 -29.185 1.00 35.28 204 LEU A O 1
ATOM 1553 N N . ASN A 1 205 ? 27.268 6.650 -29.808 1.00 34.84 205 ASN A N 1
ATOM 1554 C CA . ASN A 1 205 ? 27.718 6.423 -31.191 1.00 34.84 205 ASN A CA 1
ATOM 1555 C C . ASN A 1 205 ? 29.134 5.845 -31.366 1.00 34.84 205 ASN A C 1
ATOM 1557 O O . ASN A 1 205 ? 29.694 5.904 -32.462 1.00 34.84 205 ASN A O 1
ATOM 1561 N N . LYS A 1 206 ? 29.733 5.279 -30.315 1.00 37.16 206 LYS A N 1
ATOM 1562 C CA . LYS A 1 206 ? 30.976 4.513 -30.445 1.00 37.16 206 LYS A CA 1
ATOM 1563 C C . LYS A 1 206 ? 30.654 3.036 -30.654 1.00 37.16 206 LYS A C 1
ATOM 1565 O O . LYS A 1 206 ? 29.976 2.434 -29.833 1.00 37.16 206 LYS A O 1
ATOM 1570 N N . MET A 1 207 ? 31.183 2.471 -31.737 1.00 35.19 207 MET A N 1
ATOM 1571 C CA . MET A 1 207 ? 31.205 1.028 -31.980 1.00 35.19 207 MET A CA 1
ATOM 1572 C C . MET A 1 207 ? 32.185 0.389 -30.988 1.00 35.19 207 MET A C 1
ATOM 1574 O O . MET A 1 207 ? 33.371 0.733 -30.995 1.00 35.19 207 MET A O 1
ATOM 1578 N N . TYR A 1 208 ? 31.710 -0.518 -30.139 1.00 35.91 208 TYR A N 1
ATOM 1579 C CA . TYR A 1 208 ? 32.551 -1.276 -29.217 1.00 35.91 208 TYR A CA 1
ATOM 1580 C C . TYR A 1 208 ? 32.408 -2.761 -29.526 1.00 35.91 208 TYR A C 1
ATOM 1582 O O . TYR A 1 208 ? 31.335 -3.315 -29.377 1.00 35.91 208 TYR A O 1
ATOM 1590 N N . LEU A 1 209 ? 33.506 -3.425 -29.892 1.00 36.00 209 LEU A N 1
ATOM 1591 C CA . LEU A 1 209 ? 33.544 -4.885 -29.889 1.00 36.00 209 LEU A CA 1
ATOM 1592 C C . LEU A 1 209 ? 33.449 -5.341 -28.420 1.00 36.00 209 LEU A C 1
ATOM 1594 O O . LEU A 1 209 ? 34.376 -5.096 -27.639 1.00 36.00 209 LEU A O 1
ATOM 1598 N N . ILE A 1 210 ? 32.319 -5.918 -28.012 1.00 37.91 210 ILE A N 1
ATOM 1599 C CA . ILE A 1 210 ? 32.028 -6.158 -26.592 1.00 37.91 210 ILE A CA 1
ATOM 1600 C C . ILE A 1 210 ? 32.835 -7.357 -26.059 1.00 37.91 210 ILE A C 1
ATOM 1602 O O . ILE A 1 210 ? 32.384 -8.495 -26.066 1.00 37.91 210 ILE A O 1
ATOM 1606 N N . ASN A 1 211 ? 34.021 -7.077 -25.511 1.00 34.88 211 ASN A N 1
ATOM 1607 C CA . ASN A 1 211 ? 34.718 -7.934 -24.542 1.00 34.88 211 ASN A CA 1
ATOM 1608 C C . ASN A 1 211 ? 34.477 -7.400 -23.111 1.00 34.88 211 ASN A C 1
ATOM 1610 O O . ASN A 1 211 ? 35.406 -6.917 -22.466 1.00 34.88 211 ASN A O 1
ATOM 1614 N N . ASN A 1 212 ? 33.237 -7.488 -22.607 1.00 32.97 212 ASN A N 1
ATOM 1615 C CA . ASN A 1 212 ? 32.828 -7.089 -21.242 1.00 32.97 212 ASN A CA 1
ATOM 1616 C C . ASN A 1 212 ? 32.856 -5.575 -20.906 1.00 32.97 212 ASN A C 1
ATOM 1618 O O . ASN A 1 212 ? 33.374 -5.198 -19.854 1.00 32.97 212 ASN A O 1
ATOM 1622 N N . ILE A 1 213 ? 32.264 -4.691 -21.723 1.00 30.95 213 ILE A N 1
ATOM 1623 C CA . ILE A 1 213 ? 32.064 -3.275 -21.331 1.00 30.95 213 ILE A CA 1
ATOM 1624 C C . ILE A 1 213 ? 30.581 -2.874 -21.472 1.00 30.95 213 ILE A C 1
ATOM 1626 O O . ILE A 1 213 ? 30.021 -3.066 -22.547 1.00 30.95 213 ILE A O 1
ATOM 1630 N N . PRO A 1 214 ? 29.936 -2.308 -20.428 1.00 35.62 214 PRO A N 1
ATOM 1631 C CA . PRO A 1 214 ? 28.541 -1.862 -20.486 1.00 35.62 214 PRO A CA 1
ATOM 1632 C C . PRO A 1 214 ? 28.361 -0.602 -21.358 1.00 35.62 214 PRO A C 1
ATOM 1634 O O . PRO A 1 214 ? 29.069 0.394 -21.180 1.00 35.62 214 PRO A O 1
ATOM 1637 N N . VAL A 1 215 ? 27.386 -0.636 -22.276 1.00 32.09 215 VAL A N 1
ATOM 1638 C CA . VAL A 1 215 ? 26.974 0.487 -23.144 1.00 32.09 215 VAL A CA 1
ATOM 1639 C C . VAL A 1 215 ? 25.773 1.219 -22.534 1.00 32.09 215 VAL A C 1
ATOM 1641 O O . VAL A 1 215 ? 24.948 0.630 -21.843 1.00 32.09 215 VAL A O 1
ATOM 1644 N N . ASN A 1 216 ? 25.713 2.533 -22.757 1.00 37.47 216 ASN A N 1
ATOM 1645 C CA . ASN A 1 216 ? 24.820 3.473 -22.086 1.00 37.47 216 ASN A CA 1
ATOM 1646 C C . ASN A 1 216 ? 23.679 3.955 -22.998 1.00 37.47 216 ASN A C 1
ATOM 1648 O O . ASN A 1 216 ? 23.905 4.332 -24.145 1.00 37.47 216 ASN A O 1
ATOM 1652 N N . VAL A 1 217 ? 22.477 4.008 -22.427 1.00 38.38 217 VAL A N 1
ATOM 1653 C CA . VAL A 1 217 ? 21.184 4.297 -23.066 1.00 38.38 217 VAL A CA 1
ATOM 1654 C C . VAL A 1 217 ? 20.941 5.803 -23.264 1.00 38.38 217 VAL A C 1
ATOM 1656 O O . VAL A 1 217 ? 21.282 6.612 -22.398 1.00 38.38 217 VAL A O 1
ATOM 1659 N N . LEU A 1 218 ? 20.300 6.188 -24.376 1.00 38.31 218 LEU A N 1
ATOM 1660 C CA . LEU A 1 218 ? 19.827 7.556 -24.627 1.00 38.31 218 LEU A CA 1
ATOM 1661 C C . LEU A 1 218 ? 18.512 7.831 -23.882 1.00 38.31 218 LEU A C 1
ATOM 1663 O O . LEU A 1 218 ? 17.522 7.117 -24.038 1.00 38.31 218 LEU A O 1
ATOM 1667 N N . ALA A 1 219 ? 18.484 8.905 -23.094 1.00 33.34 219 ALA A N 1
ATOM 1668 C CA . ALA A 1 219 ? 17.277 9.347 -22.406 1.00 33.34 219 ALA A CA 1
ATOM 1669 C C . ALA A 1 219 ? 16.258 9.914 -23.410 1.00 33.34 219 ALA A C 1
ATOM 1671 O O . ALA A 1 219 ? 16.505 10.965 -24.007 1.00 33.34 219 ALA A O 1
ATOM 1672 N N . ALA A 1 220 ? 15.093 9.276 -23.552 1.00 41.09 220 ALA A N 1
ATOM 1673 C CA . ALA A 1 220 ? 13.933 9.928 -24.146 1.00 41.09 220 ALA A CA 1
ATOM 1674 C C . ALA A 1 220 ? 13.120 10.655 -23.060 1.00 41.09 220 ALA A C 1
ATOM 1676 O O . ALA A 1 220 ? 13.273 10.473 -21.843 1.00 41.09 220 ALA A O 1
ATOM 1677 N N . THR A 1 221 ? 12.257 11.567 -23.495 1.00 36.19 221 THR A N 1
ATOM 1678 C CA . THR A 1 221 ? 11.322 12.221 -22.585 1.00 36.19 221 THR A CA 1
ATOM 1679 C C . THR A 1 221 ? 10.300 11.180 -22.097 1.00 36.19 221 THR A C 1
ATOM 1681 O O . THR A 1 221 ? 9.839 10.357 -22.869 1.00 36.19 221 THR A O 1
ATOM 1684 N N . LYS A 1 222 ? 9.942 11.219 -20.801 1.00 47.22 222 LYS A N 1
ATOM 1685 C CA . LYS A 1 222 ? 8.906 10.378 -20.142 1.00 47.22 222 LYS A CA 1
ATOM 1686 C C . LYS A 1 222 ? 9.250 8.907 -19.766 1.00 47.22 222 LYS A C 1
ATOM 1688 O O . LYS A 1 222 ? 8.338 8.098 -19.730 1.00 47.22 222 LYS A O 1
ATOM 1693 N N . ASN A 1 223 ? 10.503 8.564 -19.415 1.00 54.03 223 ASN A N 1
ATOM 1694 C CA . ASN A 1 223 ? 10.945 7.174 -19.087 1.00 54.03 223 ASN A CA 1
ATOM 1695 C C . ASN A 1 223 ? 10.748 6.175 -20.213 1.00 54.03 223 ASN A C 1
ATOM 1697 O O . ASN A 1 223 ? 10.686 4.965 -20.001 1.00 54.03 223 ASN A O 1
ATOM 1701 N N . GLN A 1 224 ? 10.621 6.726 -21.405 1.00 50.00 224 GLN A N 1
ATOM 1702 C CA . GLN A 1 224 ? 10.804 5.993 -22.618 1.00 50.00 224 GLN A CA 1
ATOM 1703 C C . GLN A 1 224 ? 12.304 6.033 -22.889 1.00 50.00 224 GLN A C 1
ATOM 1705 O O . GLN A 1 224 ? 12.941 7.089 -22.813 1.00 50.00 224 GLN A O 1
ATOM 1710 N N . TYR A 1 225 ? 12.889 4.873 -23.104 1.00 58.09 225 TYR A N 1
ATOM 1711 C CA . TYR A 1 225 ? 14.283 4.724 -23.463 1.00 58.09 225 TYR A CA 1
ATOM 1712 C C . TYR A 1 225 ? 14.296 4.225 -24.890 1.00 58.09 225 TYR A C 1
ATOM 1714 O O . TYR A 1 225 ? 13.782 3.144 -25.170 1.00 58.09 225 TYR A O 1
ATOM 1722 N N . LYS A 1 226 ? 14.845 5.039 -25.790 1.00 51.41 226 LYS A N 1
ATOM 1723 C CA . LYS A 1 226 ? 15.066 4.599 -27.158 1.00 51.41 226 LYS A CA 1
ATOM 1724 C C . LYS A 1 226 ? 16.389 3.860 -27.182 1.00 51.41 226 LYS A C 1
ATOM 1726 O O . LYS A 1 226 ? 17.429 4.453 -26.879 1.00 51.41 226 LYS A O 1
ATOM 1731 N N . VAL A 1 227 ? 16.338 2.586 -27.527 1.00 57.19 227 VAL A N 1
ATOM 1732 C CA . VAL A 1 227 ? 17.535 1.788 -27.747 1.00 57.19 227 VAL A CA 1
ATOM 1733 C C . VAL A 1 227 ? 17.600 1.465 -29.228 1.00 57.19 227 VAL A C 1
ATOM 1735 O O . VAL A 1 227 ? 16.623 1.037 -29.839 1.00 57.19 227 VAL A O 1
ATOM 1738 N N . SER A 1 228 ? 18.750 1.771 -29.814 1.00 53.56 228 SER A N 1
ATOM 1739 C CA . SER A 1 228 ? 19.075 1.421 -31.187 1.00 53.56 228 SER A CA 1
ATOM 1740 C C . SER A 1 228 ? 20.141 0.343 -31.133 1.00 53.56 228 SER A C 1
ATOM 1742 O O . SER A 1 228 ? 21.250 0.624 -30.669 1.00 53.56 228 SER A O 1
ATOM 1744 N N . ASP A 1 229 ? 19.813 -0.850 -31.608 1.00 56.19 229 ASP A N 1
ATOM 1745 C CA . ASP A 1 229 ? 20.776 -1.934 -31.734 1.00 56.19 229 ASP A CA 1
ATOM 1746 C C . ASP A 1 229 ? 20.977 -2.268 -33.219 1.00 56.19 229 ASP A C 1
ATOM 1748 O O . ASP A 1 229 ? 20.158 -2.964 -33.822 1.00 56.19 229 ASP A O 1
ATOM 1752 N N . PRO A 1 230 ? 22.025 -1.712 -33.850 1.00 51.75 230 PRO A N 1
ATOM 1753 C CA . PRO A 1 230 ? 22.298 -1.925 -35.263 1.00 51.75 230 PRO A CA 1
ATOM 1754 C C . PRO A 1 230 ? 23.064 -3.228 -35.562 1.00 51.75 230 PRO A C 1
ATOM 1756 O O . PRO A 1 230 ? 23.372 -3.448 -36.734 1.00 51.75 230 PRO A O 1
ATOM 1759 N N . ALA A 1 231 ? 23.430 -4.042 -34.557 1.00 54.16 231 ALA A N 1
ATOM 1760 C CA . ALA A 1 231 ? 24.399 -5.139 -34.715 1.00 54.16 231 ALA A CA 1
ATOM 1761 C C . ALA A 1 231 ? 24.107 -6.415 -33.888 1.00 54.16 231 ALA A C 1
ATOM 1763 O O . ALA A 1 231 ? 25.014 -7.224 -33.692 1.00 54.16 231 ALA A O 1
ATOM 1764 N N . ASP A 1 232 ? 22.870 -6.611 -33.428 1.00 56.00 232 ASP A N 1
ATOM 1765 C CA . ASP A 1 232 ? 22.442 -7.752 -32.597 1.00 56.00 232 ASP A CA 1
ATOM 1766 C C . ASP A 1 232 ? 23.162 -7.835 -31.231 1.00 56.00 232 ASP A C 1
ATOM 1768 O O . ASP A 1 232 ? 23.402 -8.918 -30.680 1.00 56.00 232 ASP A O 1
ATOM 1772 N N . GLU A 1 233 ? 23.567 -6.686 -30.688 1.00 56.31 233 GLU A N 1
ATOM 1773 C CA . GLU A 1 233 ? 24.357 -6.572 -29.468 1.00 56.31 233 GLU A CA 1
ATOM 1774 C C . GLU A 1 233 ? 23.506 -6.388 -28.196 1.00 56.31 233 GLU A C 1
ATOM 1776 O O . GLU A 1 233 ? 22.449 -5.770 -28.139 1.00 56.31 233 GLU A O 1
ATOM 1781 N N . THR A 1 234 ? 24.005 -6.901 -27.072 1.00 59.06 234 THR A N 1
ATOM 1782 C CA . THR A 1 234 ? 23.295 -6.786 -25.791 1.00 59.06 234 THR A CA 1
ATOM 1783 C C . THR A 1 234 ? 23.310 -5.356 -25.238 1.00 59.06 234 THR A C 1
ATOM 1785 O O . THR A 1 234 ? 24.374 -4.784 -24.995 1.00 59.06 234 THR A O 1
ATOM 1788 N N . SER A 1 235 ? 22.133 -4.829 -24.896 1.00 64.88 235 SER A N 1
ATOM 1789 C CA . SER A 1 235 ? 21.953 -3.536 -24.226 1.00 64.88 235 SER A CA 1
ATOM 1790 C C . SER A 1 235 ? 21.645 -3.693 -22.732 1.00 64.88 235 SER A C 1
ATOM 1792 O O . SER A 1 235 ? 20.915 -4.601 -22.337 1.00 64.88 235 SER A O 1
ATOM 1794 N N . LEU A 1 236 ? 22.169 -2.797 -21.883 1.00 63.59 236 LEU A N 1
ATOM 1795 C CA . LEU A 1 236 ? 21.941 -2.798 -20.429 1.00 63.59 236 LEU A CA 1
ATOM 1796 C C . LEU A 1 236 ? 21.323 -1.475 -19.958 1.00 63.59 236 LEU A C 1
ATOM 1798 O O . LEU A 1 236 ? 21.828 -0.396 -20.265 1.00 63.59 236 LEU A O 1
ATOM 1802 N N . VAL A 1 237 ? 20.263 -1.558 -19.155 1.00 64.94 237 VAL A N 1
ATOM 1803 C CA . VAL A 1 237 ? 19.521 -0.413 -18.616 1.00 64.94 237 VAL A CA 1
ATOM 1804 C C . VAL A 1 237 ? 19.600 -0.419 -17.082 1.00 64.94 237 VAL A C 1
ATOM 1806 O O . VAL A 1 237 ? 19.037 -1.312 -16.437 1.00 64.94 237 VAL A O 1
ATOM 1809 N N . PRO A 1 238 ? 20.288 0.565 -16.466 1.00 63.38 238 PRO A N 1
ATOM 1810 C CA . PRO A 1 238 ? 20.263 0.763 -15.021 1.00 63.38 238 PRO A CA 1
ATOM 1811 C C . PRO A 1 238 ? 18.863 1.123 -14.53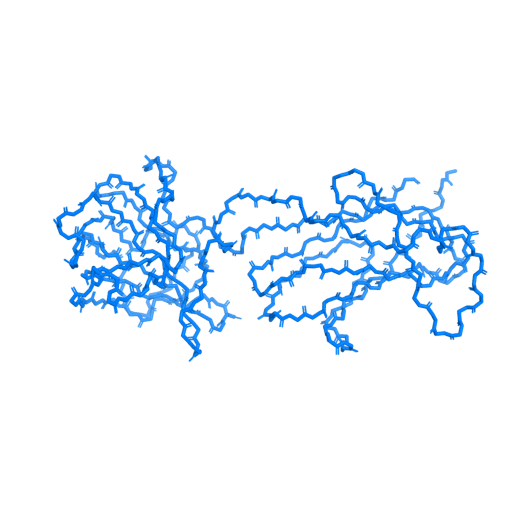2 1.00 63.38 238 PRO A C 1
ATOM 1813 O O . PRO A 1 238 ? 18.164 1.935 -15.137 1.00 63.38 238 PRO A O 1
ATOM 1816 N N . CYS A 1 239 ? 18.490 0.545 -13.400 1.00 59.72 239 CYS A N 1
ATOM 1817 C CA . CYS A 1 239 ? 17.126 0.543 -12.905 1.00 59.72 239 CYS A CA 1
ATOM 1818 C C . CYS A 1 239 ? 17.096 1.063 -11.453 1.00 59.72 239 CYS A C 1
ATOM 1820 O O . CYS A 1 239 ? 17.444 0.313 -10.537 1.00 59.72 239 CYS A O 1
ATOM 1822 N N . PRO A 1 240 ? 16.755 2.348 -11.213 1.00 57.91 240 PRO A N 1
ATOM 1823 C CA . PRO A 1 240 ? 16.790 2.951 -9.881 1.00 57.91 240 PRO A CA 1
ATOM 1824 C C . PRO A 1 240 ? 15.523 2.591 -9.091 1.00 57.91 240 PRO A C 1
ATOM 1826 O O . PRO A 1 240 ? 14.662 3.442 -8.881 1.00 57.91 240 PRO A O 1
ATOM 1829 N N . PHE A 1 241 ? 15.393 1.324 -8.694 1.00 62.34 241 PHE A N 1
ATOM 1830 C CA . PHE A 1 241 ? 14.223 0.821 -7.967 1.00 62.34 241 PHE A CA 1
ATOM 1831 C C . PHE A 1 241 ? 14.562 0.421 -6.530 1.00 62.34 241 PHE A C 1
ATOM 1833 O O . PHE A 1 241 ? 15.691 0.052 -6.204 1.00 62.34 241 PHE A O 1
ATOM 1840 N N . SER A 1 242 ? 13.555 0.465 -5.670 1.00 58.59 242 SER A N 1
ATOM 1841 C CA . SER A 1 242 ? 13.591 0.064 -4.267 1.00 58.59 242 SER A CA 1
ATOM 1842 C C . SER A 1 242 ? 12.568 -1.041 -3.988 1.00 58.59 242 SER A C 1
ATOM 1844 O O . SER A 1 242 ? 11.677 -1.278 -4.798 1.00 58.59 242 SER A O 1
ATOM 1846 N N . LYS A 1 243 ? 12.642 -1.690 -2.812 1.00 60.06 243 LYS A N 1
ATOM 1847 C CA . LYS A 1 243 ? 11.685 -2.732 -2.370 1.00 60.06 243 LYS A CA 1
ATOM 1848 C C . LYS A 1 243 ? 10.198 -2.318 -2.456 1.00 60.06 243 LYS A C 1
ATOM 1850 O O . LYS A 1 243 ? 9.307 -3.150 -2.327 1.00 60.06 243 LYS A O 1
ATOM 1855 N N . THR A 1 244 ? 9.909 -1.030 -2.569 1.00 52.22 244 THR A N 1
ATOM 1856 C CA . THR A 1 244 ? 8.540 -0.511 -2.550 1.00 52.22 244 THR A CA 1
ATOM 1857 C C . THR A 1 244 ? 7.963 -0.276 -3.942 1.00 52.22 244 THR A C 1
ATOM 1859 O O . THR A 1 244 ? 6.794 0.085 -4.049 1.00 52.22 244 THR A O 1
ATOM 1862 N N . ASP A 1 245 ? 8.760 -0.486 -4.990 1.00 57.56 245 ASP A N 1
ATOM 1863 C CA . ASP A 1 245 ? 8.413 -0.160 -6.368 1.00 57.56 245 ASP A CA 1
ATOM 1864 C C . ASP A 1 245 ? 7.924 -1.407 -7.123 1.00 57.56 245 ASP A C 1
ATOM 1866 O O . ASP A 1 245 ? 8.424 -2.519 -6.938 1.00 57.56 245 ASP A O 1
ATOM 1870 N N . TRP A 1 246 ? 6.956 -1.240 -8.020 1.00 51.88 246 TRP A N 1
ATOM 1871 C CA . TRP A 1 246 ? 6.727 -2.210 -9.093 1.00 51.88 246 TRP A CA 1
ATOM 1872 C C . TRP A 1 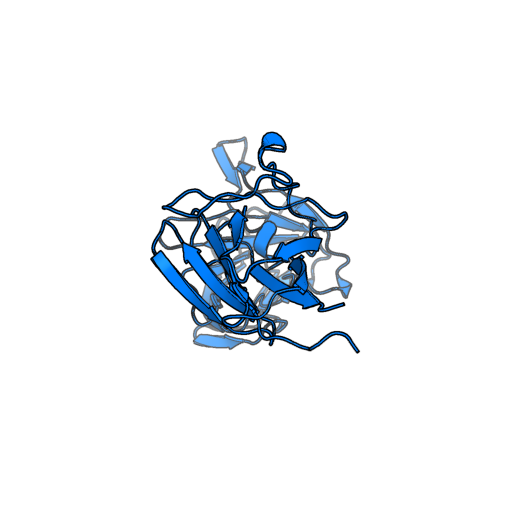246 ? 7.272 -1.664 -10.400 1.00 51.88 246 TRP A C 1
ATOM 1874 O O . TRP A 1 246 ? 7.309 -0.454 -10.611 1.00 51.88 246 TRP A O 1
ATOM 1884 N N . LEU A 1 247 ? 7.705 -2.574 -11.260 1.00 57.09 247 LEU A N 1
ATOM 1885 C CA . LEU A 1 247 ? 8.262 -2.283 -12.563 1.00 57.09 247 LEU A CA 1
ATOM 1886 C C . LEU A 1 247 ? 7.375 -2.912 -13.625 1.00 57.09 247 LEU A C 1
ATOM 1888 O O . LEU A 1 247 ? 7.188 -4.125 -13.633 1.00 57.09 247 LEU A O 1
ATOM 1892 N N . GLN A 1 248 ? 6.892 -2.094 -14.547 1.00 56.62 248 GLN A N 1
ATOM 1893 C CA . GLN A 1 248 ? 6.357 -2.571 -15.815 1.00 56.62 248 GLN A CA 1
ATOM 1894 C C . GLN A 1 248 ? 7.266 -2.114 -16.943 1.00 56.62 248 GLN A C 1
ATOM 1896 O O . GLN A 1 248 ? 7.601 -0.927 -17.023 1.00 56.62 248 GLN A O 1
ATOM 1901 N N . ILE A 1 249 ? 7.641 -3.068 -17.793 1.00 57.97 249 ILE A N 1
ATOM 1902 C CA . ILE A 1 249 ? 8.439 -2.851 -18.994 1.00 57.97 249 ILE A CA 1
ATOM 1903 C C . ILE A 1 249 ? 7.566 -3.148 -20.208 1.00 57.97 249 ILE A C 1
ATOM 1905 O O . ILE A 1 249 ? 7.161 -4.290 -20.433 1.00 57.97 249 ILE A O 1
ATOM 1909 N N . ILE A 1 250 ? 7.284 -2.096 -20.975 1.00 52.25 250 ILE A N 1
ATOM 1910 C CA . ILE A 1 250 ? 6.550 -2.172 -22.243 1.00 52.25 250 ILE A CA 1
ATOM 1911 C C . ILE A 1 250 ? 7.525 -1.848 -23.365 1.00 52.25 250 ILE A C 1
ATOM 1913 O O . ILE A 1 250 ? 8.240 -0.849 -23.278 1.00 52.25 250 ILE A O 1
ATOM 1917 N N . ASP A 1 251 ? 7.549 -2.696 -24.386 1.00 54.94 251 ASP A N 1
ATOM 1918 C CA . ASP A 1 251 ? 8.341 -2.499 -25.592 1.00 54.94 251 ASP A CA 1
ATOM 1919 C C . ASP A 1 251 ? 7.424 -2.126 -26.765 1.00 54.94 251 ASP A C 1
ATOM 1921 O O . ASP A 1 251 ? 6.617 -2.943 -27.214 1.00 54.94 251 ASP A O 1
ATOM 1925 N N . ASP A 1 252 ? 7.556 -0.888 -27.245 1.00 51.94 252 ASP A N 1
ATOM 1926 C CA . ASP A 1 252 ? 6.896 -0.408 -28.455 1.00 51.94 252 ASP A CA 1
ATOM 1927 C C . ASP A 1 252 ? 7.901 -0.424 -29.620 1.00 51.94 252 ASP A C 1
ATOM 1929 O O . ASP A 1 252 ? 8.780 0.441 -29.741 1.00 51.94 252 ASP A O 1
ATOM 1933 N N . GLN A 1 253 ? 7.745 -1.421 -30.490 1.00 53.25 253 GLN A N 1
ATOM 1934 C CA . GLN A 1 253 ? 8.455 -1.559 -31.763 1.00 53.25 253 GLN A CA 1
ATOM 1935 C C . GLN A 1 253 ? 7.869 -0.550 -32.775 1.00 53.25 253 GLN A C 1
ATOM 1937 O O . GLN A 1 253 ? 6.649 -0.531 -32.969 1.00 53.25 253 GLN A O 1
ATOM 1942 N N . VAL A 1 254 ? 8.696 0.290 -33.416 1.00 47.28 254 VAL A N 1
ATOM 1943 C CA . VAL A 1 254 ? 8.258 1.286 -34.430 1.00 47.28 254 VAL A CA 1
ATOM 1944 C C . VAL A 1 254 ? 8.838 0.976 -35.803 1.00 47.28 254 VAL A C 1
ATOM 1946 O O . VAL A 1 254 ? 10.073 0.823 -35.898 1.00 47.28 254 VAL A O 1
#

Secondary structure (DSSP, 8-state):
-PPP-PEEEEEEETTEEEEEE-TT-EEEE--S-S-EEEEEEEPTT--EEEEEEEE--BSS--SB-GGG--EEEE-TT-EETTTTEE--SEEEE--TTPEEE-SSSEEEEEEEEETTTEEEEEEEETT-SEEEEEEEEEEE---TT-EE-TT-EEEEE---GGGGGS--EEEEEEEETTEEE--HHHH-------------GGGTT-----SS-----EE-TTSEEEEEESSSPPEEEEE---TTBEEEEEEEE-

pLDDT: mean 77.31, std 20.41, range [30.95, 98.88]

Radius of gyration: 22.45 Å; chains: 1; bounding box: 52×31×68 Å

Sequence (254 aa):
MPQQFTIYADLFMDGSLIVSADSSGFDFEVKKTGTYILRLQPELLQGGEYTIQITIGPSLRFPVSASGHAKIGGFWGEGRDDNSRQHEGIDIFAPKGTPALAGADGTVTNVGENKLGGLVVFMQPEGQDYRLYYAHLETQLVHNGQRVRAGDTVGLIGNTGNAKTTFPHLHFGVYTMSGAIDPLLFVKPVTEKPAPVTANVNNLNKMYLINNIPVNVLAATKNQYKVSDPADETSLVPCPFSKTDWLQIIDDQV

Organism: NCBI:txid2695265

InterPro domains:
  IPR011055 Duplicated hybrid motif [G3DSA:2.70.70.10] (75-193)
  IPR011055 Duplicated hybrid motif [SSF51261] (48-186)
  IPR016047 M23ase, beta-sheet core domain [PF01551] (86-183)
  IPR050570 Bacterial cell wall metabolism enzyme [PTHR21666] (59-187)